Protein AF-L1J496-F1 (afdb_monomer)

Radius of gyration: 67.75 Å; Cα contacts (8 Å, |Δi|>4): 283; chains: 1; bounding box: 121×42×180 Å

Foldseek 3Di:
DDDDDDPPPVVPPVVVVVVVVPDDDPDDDPPVVVVVVVVVVVVVLVVVLVVLLVVLVPPPPVVVSVVVNVVSVVVVVVVVVVVVVVVVVVVVVVVVVVVVVVVVVVVVVVVVVVVVVVVVVVVVVVVVVVVVVVVVVVVVVVVVVVVVVVVVVVVVVVVVVVVVVVVVVVVVLFVVVQVLQLVLLVVLLQQLLCLVDVPDDSVVSLQCCLDVPAADDPLLFGDPLLVVLCVVVVVLVQPADRSQLSVCSNCVVVVSNDTAATAPQPPPPPDAREHEHEPPNLSNSLSSVLVSLCVVSDAPGWYFYAYSHNDGRFIRHSSDTGGDPPDPPPD

InterPro domains:
  IPR027417 P-loop containing nucleoside triphosphate hydrolase [G3DSA:3.40.50.300] (33-275)
  IPR059293 Domain of unknown function DUF8249 [PF26754] (177-321)

Sequence (331 aa):
MSTIRCCSILLWSTAAAAAFSAWPVPSRAPFGRLTRRYCKLSEELSRHRSFFKEQAESSGNAKAIEILTFLYEQDIQQIQNLKSERDKTLERYEKQIQDLKSDIQDLKSDKNQTLERYEKQIQDLKSDIQDLKSDKNQTLERYERQIEDLKSNRDKFIKALNDQLQEMKLKALSEEAKMRVIVNNRALIEIAIARYDCTVSLTEGVRTFVMGHLLAGPKNTLSEYSRRVCGQLRHFGFAGKEQSVSKELANLMHEISKPLHAMQVSSTIDRGYVVGGDQPHAEALAIMIAKLQETKLVEGLDVLLVDGRGKCRCVLRDGEILAYSGESGDE

Organism: Guillardia theta (strain CCMP2712) (NCBI:txid905079)

Mean predicted aligned error: 14.94 Å

Secondary structure (DSSP, 8-state):
-----STTSTTSHHHHHHHSS-SPPP----THHHHHHHHHHHHHHHHHHHHHHHHHHHSS-HHHHHHHHHHHHHHHHHHHHHHHHHHHHHHHHHHHHHHHHHHHHHHHHHHHHHHHHHHHHHHHHHHHHHHHHHHHHHHHHHHHHHHHHHHHHHHHHHHHHHHHHHHHHHHHHHHHHHHHHHHHHHHHHHHHHHHH-TTS-HHHHHHHHIIIIIEETTTTEEPHHHHHHHHHHHTTT----HHHHHHHHHTHHHHTTSPPS-----TT--S-EEEE-STTHHHHHHHHHHHHHHTTSS-S--EEEE-TT--EEEEEETTEEEE--------

pLDDT: mean 81.36, std 18.43, range [35.75, 98.19]

Structure (mmCIF, N/CA/C/O backbone):
data_AF-L1J496-F1
#
_entry.id   AF-L1J496-F1
#
loop_
_atom_site.group_PDB
_atom_site.id
_atom_site.type_symbol
_atom_site.label_atom_id
_atom_site.label_alt_id
_atom_site.label_comp_id
_atom_site.label_asym_id
_atom_site.label_entity_id
_atom_site.label_seq_id
_atom_site.pdbx_PDB_ins_code
_atom_site.Cartn_x
_atom_site.Cartn_y
_atom_site.Cartn_z
_atom_site.occupancy
_atom_site.B_iso_or_equiv
_atom_site.auth_seq_id
_atom_site.auth_comp_id
_atom_site.auth_asym_id
_atom_site.auth_atom_id
_atom_site.pdbx_PDB_model_num
ATOM 1 N N . MET A 1 1 ? 3.148 -6.321 -27.260 1.00 40.75 1 MET A N 1
ATOM 2 C CA . MET A 1 1 ? 3.200 -6.748 -28.675 1.00 40.75 1 MET A CA 1
ATOM 3 C C . MET A 1 1 ? 3.805 -5.618 -29.494 1.00 40.75 1 MET A C 1
ATOM 5 O O . MET A 1 1 ? 3.082 -4.670 -29.736 1.00 40.75 1 MET A O 1
ATOM 9 N N . SER A 1 2 ? 5.109 -5.671 -29.802 1.00 41.16 2 SER A N 1
ATOM 10 C CA . SER A 1 2 ? 5.802 -4.826 -30.802 1.00 41.16 2 SER A CA 1
ATOM 11 C C . SER A 1 2 ? 7.290 -5.205 -30.837 1.00 41.16 2 SER A C 1
ATOM 13 O O . SER A 1 2 ? 8.122 -4.535 -30.235 1.00 41.16 2 SER A O 1
ATOM 15 N N . THR A 1 3 ? 7.630 -6.312 -31.499 1.00 44.56 3 THR A N 1
ATOM 16 C CA . THR A 1 3 ? 9.022 -6.782 -31.658 1.00 44.56 3 THR A CA 1
ATOM 17 C C . THR A 1 3 ? 9.199 -7.506 -32.991 1.00 44.56 3 THR A C 1
ATOM 19 O O . THR A 1 3 ? 9.520 -8.682 -33.024 1.00 44.56 3 THR A O 1
ATOM 22 N N . ILE A 1 4 ? 8.988 -6.821 -34.118 1.00 49.50 4 ILE A N 1
ATOM 23 C CA . ILE A 1 4 ? 9.470 -7.290 -35.429 1.00 49.50 4 ILE A CA 1
ATOM 24 C C . ILE A 1 4 ? 9.788 -6.059 -36.279 1.00 49.50 4 ILE A C 1
ATOM 26 O O . ILE A 1 4 ? 8.866 -5.454 -36.814 1.00 49.50 4 ILE A O 1
ATOM 30 N N . ARG A 1 5 ? 11.069 -5.664 -36.359 1.00 45.59 5 ARG A N 1
ATOM 31 C CA . ARG A 1 5 ? 11.685 -4.815 -37.411 1.00 45.59 5 ARG A CA 1
ATOM 32 C C . ARG A 1 5 ? 13.141 -4.491 -37.031 1.00 45.59 5 ARG A C 1
ATOM 34 O O . ARG A 1 5 ? 13.443 -3.379 -36.632 1.00 45.59 5 ARG A O 1
ATOM 41 N N . CYS A 1 6 ? 14.046 -5.468 -37.120 1.00 44.53 6 CYS A N 1
ATOM 42 C CA . CYS A 1 6 ? 15.495 -5.187 -37.066 1.00 44.53 6 CYS A CA 1
ATOM 43 C C . CYS A 1 6 ? 16.368 -6.094 -37.955 1.00 44.53 6 CYS A C 1
ATOM 45 O O . CYS A 1 6 ? 17.542 -5.799 -38.140 1.00 44.53 6 CYS A O 1
ATOM 47 N N . CYS A 1 7 ? 15.836 -7.158 -38.569 1.00 44.91 7 CYS A N 1
ATOM 48 C CA . CYS A 1 7 ? 16.668 -8.081 -39.358 1.00 44.91 7 CYS A CA 1
ATOM 49 C C . CYS A 1 7 ? 16.927 -7.658 -40.816 1.00 44.91 7 CYS A C 1
ATOM 51 O O . CYS A 1 7 ? 17.733 -8.294 -41.486 1.00 44.91 7 CYS A O 1
ATOM 53 N N . SER A 1 8 ? 16.306 -6.592 -41.325 1.00 46.78 8 SER A N 1
ATOM 54 C CA . SER A 1 8 ? 16.353 -6.284 -42.766 1.00 46.78 8 SER A CA 1
ATOM 55 C C . SER A 1 8 ? 17.555 -5.440 -43.213 1.00 46.78 8 SER A C 1
ATOM 57 O O . SER A 1 8 ? 17.811 -5.355 -44.408 1.00 46.78 8 SER A O 1
ATOM 59 N N . ILE A 1 9 ? 18.297 -4.813 -42.292 1.00 49.38 9 ILE A N 1
ATOM 60 C CA . ILE A 1 9 ? 19.351 -3.837 -42.647 1.00 49.38 9 ILE A CA 1
ATOM 61 C C . ILE A 1 9 ? 20.745 -4.487 -42.736 1.00 49.38 9 ILE A C 1
ATOM 63 O O . ILE A 1 9 ? 21.596 -4.028 -43.494 1.00 49.38 9 ILE A O 1
ATOM 67 N N . LEU A 1 10 ? 20.977 -5.617 -42.060 1.00 46.47 10 LEU A N 1
ATOM 68 C CA . LEU A 1 10 ? 22.285 -6.292 -42.065 1.00 46.47 10 LEU A CA 1
ATOM 69 C C . LEU A 1 10 ? 22.556 -7.147 -43.318 1.00 46.47 10 LEU A C 1
ATOM 71 O O . LEU A 1 10 ? 23.705 -7.495 -43.571 1.00 46.47 10 LEU A O 1
ATOM 75 N N . LEU A 1 11 ? 21.540 -7.443 -44.136 1.00 45.41 11 LEU A N 1
ATOM 76 C CA . LEU A 1 11 ? 21.688 -8.264 -45.349 1.00 45.41 11 LEU A CA 1
ATOM 77 C C . LEU A 1 11 ? 22.060 -7.472 -46.613 1.00 45.41 11 LEU A C 1
ATOM 79 O O . LEU A 1 11 ? 22.439 -8.075 -47.611 1.00 45.41 11 LEU A O 1
ATOM 83 N N . TRP A 1 12 ? 21.996 -6.137 -46.586 1.00 43.50 12 TRP A N 1
ATOM 84 C CA . TRP A 1 12 ? 22.330 -5.305 -47.753 1.00 43.50 12 TRP A CA 1
ATOM 85 C C . TRP A 1 12 ? 23.767 -4.764 -47.734 1.00 43.50 12 TRP A C 1
ATOM 87 O O . TRP A 1 12 ? 24.288 -4.377 -48.778 1.00 43.50 12 TRP A O 1
ATOM 97 N N . SER A 1 13 ? 24.454 -4.795 -46.585 1.00 48.44 13 SER A N 1
ATOM 98 C CA . SER A 1 13 ? 25.818 -4.255 -46.480 1.00 48.44 13 SER A CA 1
ATOM 99 C C . SER A 1 13 ? 26.912 -5.236 -46.926 1.00 48.44 13 SER A C 1
ATOM 101 O O . SER A 1 13 ? 27.996 -4.802 -47.307 1.00 48.44 13 SER A O 1
ATOM 103 N N . THR A 1 14 ? 26.649 -6.546 -46.925 1.00 49.38 14 THR A N 1
ATOM 104 C CA . THR A 1 14 ? 27.616 -7.573 -47.361 1.00 49.38 14 THR A CA 1
ATOM 105 C C . THR A 1 14 ? 27.575 -7.843 -48.867 1.00 49.38 14 THR A C 1
ATOM 107 O O . THR A 1 14 ? 28.596 -8.209 -49.443 1.00 49.38 14 THR A O 1
ATOM 110 N N . ALA A 1 15 ? 26.447 -7.587 -49.539 1.00 48.56 15 ALA A N 1
ATOM 111 C CA . ALA A 1 15 ? 26.323 -7.781 -50.986 1.00 48.56 15 ALA A CA 1
ATOM 112 C C . ALA A 1 15 ? 27.037 -6.688 -51.811 1.00 48.56 15 ALA A C 1
ATOM 114 O O . ALA A 1 15 ? 27.585 -6.977 -52.872 1.00 48.56 15 ALA A O 1
ATOM 115 N N . ALA A 1 16 ? 27.100 -5.446 -51.314 1.00 49.19 16 ALA A N 1
ATOM 116 C CA . ALA A 1 16 ? 27.748 -4.341 -52.030 1.00 49.19 16 ALA A CA 1
ATOM 117 C C . ALA A 1 16 ? 29.290 -4.383 -51.961 1.00 49.19 16 ALA A C 1
ATOM 119 O O . ALA A 1 16 ? 29.960 -3.966 -52.904 1.00 49.19 16 ALA A O 1
ATOM 120 N N . ALA A 1 17 ? 29.867 -4.934 -50.885 1.00 48.56 17 ALA A N 1
ATOM 121 C CA . ALA A 1 17 ? 31.321 -5.042 -50.731 1.00 48.56 17 ALA A CA 1
ATOM 122 C C . ALA A 1 17 ? 31.947 -6.118 -51.645 1.00 48.56 17 ALA A C 1
ATOM 124 O O . ALA A 1 17 ? 33.092 -5.973 -52.068 1.00 48.56 17 ALA A O 1
ATOM 125 N N . ALA A 1 18 ? 31.193 -7.163 -52.007 1.00 48.59 18 ALA A N 1
ATOM 126 C CA . ALA A 1 18 ? 31.665 -8.231 -52.894 1.00 48.59 18 ALA A CA 1
ATOM 127 C C . ALA A 1 18 ? 31.648 -7.850 -54.390 1.00 48.59 18 ALA A C 1
ATOM 129 O O . ALA A 1 18 ? 32.351 -8.466 -55.187 1.00 48.59 18 ALA A O 1
ATOM 130 N N . ALA A 1 19 ? 30.887 -6.824 -54.788 1.00 49.09 19 ALA A N 1
ATOM 131 C CA . ALA A 1 19 ? 30.776 -6.420 -56.193 1.00 49.09 19 ALA A CA 1
ATOM 132 C C . ALA A 1 19 ? 31.941 -5.532 -56.680 1.00 49.09 19 ALA A C 1
ATOM 134 O O . ALA A 1 19 ? 32.181 -5.451 -57.882 1.00 49.09 19 ALA A O 1
ATOM 135 N N . PHE A 1 20 ? 32.698 -4.897 -55.775 1.00 45.50 20 PHE A N 1
ATOM 136 C CA . PHE A 1 20 ? 33.802 -3.993 -56.143 1.00 45.50 20 PHE A CA 1
ATOM 137 C C . PHE A 1 20 ? 35.182 -4.670 -56.233 1.00 45.50 20 PHE A C 1
ATOM 139 O O . PHE A 1 20 ? 36.107 -4.091 -56.797 1.00 45.50 20 PHE A O 1
ATOM 146 N N . SER A 1 21 ? 35.337 -5.898 -55.724 1.00 46.66 21 SER A N 1
ATOM 147 C CA . SER A 1 21 ? 36.589 -6.671 -55.813 1.00 46.66 21 SER A CA 1
ATOM 148 C C . SER A 1 21 ? 36.702 -7.528 -57.082 1.00 46.66 21 SER A C 1
ATOM 150 O O . SER A 1 21 ? 37.759 -8.104 -57.333 1.00 46.66 21 SER A O 1
ATOM 152 N N . ALA A 1 22 ? 35.646 -7.595 -57.900 1.00 43.31 22 ALA A N 1
ATOM 153 C CA . ALA A 1 22 ? 35.564 -8.466 -59.075 1.00 43.31 22 ALA A CA 1
ATOM 154 C C . ALA A 1 22 ? 35.797 -7.754 -60.420 1.00 43.31 22 ALA A C 1
ATOM 156 O O . ALA A 1 22 ? 35.567 -8.354 -61.471 1.00 43.31 22 ALA A O 1
ATOM 157 N N . TRP A 1 23 ? 36.259 -6.497 -60.431 1.00 42.25 23 TRP A N 1
ATOM 158 C CA . TRP A 1 23 ? 36.690 -5.871 -61.682 1.00 42.25 23 TRP A CA 1
ATOM 159 C C . TRP A 1 23 ? 38.125 -6.289 -62.026 1.00 42.25 23 TRP A C 1
ATOM 161 O O . TRP A 1 23 ? 39.052 -5.951 -61.286 1.00 42.25 23 TRP A O 1
ATOM 171 N N . PRO A 1 24 ? 38.337 -7.032 -63.130 1.00 40.59 24 PRO A N 1
ATOM 172 C CA . PRO A 1 24 ? 39.671 -7.427 -63.543 1.00 40.59 24 PRO A CA 1
ATOM 173 C C . PRO A 1 24 ? 40.463 -6.171 -63.905 1.00 40.59 24 PRO A C 1
ATOM 175 O O . PRO A 1 24 ? 40.123 -5.450 -64.841 1.00 40.59 24 PRO A O 1
ATOM 178 N N . VAL A 1 25 ? 41.532 -5.907 -63.152 1.00 46.53 25 VAL A N 1
ATOM 179 C CA . VAL A 1 25 ? 42.531 -4.899 -63.511 1.00 46.53 25 VAL A CA 1
ATOM 180 C C . VAL A 1 25 ? 43.100 -5.301 -64.875 1.00 46.53 25 VAL A C 1
ATOM 182 O O . VAL A 1 25 ? 43.672 -6.390 -64.977 1.00 46.53 25 VAL A O 1
ATOM 185 N N . PRO A 1 26 ? 42.969 -4.477 -65.932 1.00 43.03 26 PRO A N 1
ATOM 186 C CA . PRO A 1 26 ? 43.561 -4.789 -67.221 1.00 43.03 26 PRO A CA 1
ATOM 187 C C . PRO A 1 26 ? 45.071 -4.920 -67.033 1.00 43.03 26 PRO A C 1
ATOM 189 O O . PRO A 1 26 ? 45.754 -3.972 -66.636 1.00 43.03 26 PRO A O 1
ATOM 192 N N . SER A 1 27 ? 45.589 -6.119 -67.280 1.00 44.75 27 SER A N 1
ATOM 193 C CA . SER A 1 27 ? 47.014 -6.421 -67.280 1.00 44.75 27 SER A CA 1
ATOM 194 C C . SER A 1 27 ? 47.744 -5.391 -68.141 1.00 44.75 27 SER A C 1
ATOM 196 O O . SER A 1 27 ? 47.518 -5.326 -69.351 1.00 44.75 27 SER A O 1
ATOM 198 N N . ARG A 1 28 ? 48.600 -4.573 -67.508 1.00 48.25 28 ARG A N 1
ATOM 199 C CA . ARG A 1 28 ? 49.475 -3.591 -68.163 1.00 48.25 28 ARG A CA 1
ATOM 200 C C . ARG A 1 28 ? 50.252 -4.277 -69.287 1.00 48.25 28 ARG A C 1
ATOM 202 O O . ARG A 1 28 ? 51.267 -4.926 -69.042 1.00 48.25 28 ARG A O 1
ATOM 209 N N . ALA A 1 29 ? 49.804 -4.104 -70.526 1.00 48.19 29 ALA A N 1
ATOM 210 C CA . ALA A 1 29 ? 50.643 -4.377 -71.677 1.00 48.19 29 ALA A CA 1
ATOM 211 C C . ALA A 1 29 ? 51.832 -3.396 -71.630 1.00 48.19 29 ALA A C 1
ATOM 213 O O . ALA A 1 29 ? 51.632 -2.199 -71.398 1.00 48.19 29 ALA A O 1
ATOM 214 N N . PRO A 1 30 ? 53.079 -3.862 -71.807 1.00 43.81 30 PRO A N 1
ATOM 215 C CA . PRO A 1 30 ? 54.242 -2.999 -71.705 1.00 43.81 30 PRO A CA 1
ATOM 216 C C . PRO A 1 30 ? 54.257 -2.013 -72.879 1.00 43.81 30 PRO A C 1
ATOM 218 O O . PRO A 1 30 ? 54.575 -2.378 -74.013 1.00 43.81 30 PRO A O 1
ATOM 221 N N . PHE A 1 31 ? 53.983 -0.741 -72.579 1.00 45.94 31 PHE A N 1
ATOM 222 C CA . PHE A 1 31 ? 54.131 0.409 -73.484 1.00 45.94 31 PHE A CA 1
ATOM 223 C C . PHE A 1 31 ? 55.538 0.510 -74.121 1.00 45.94 31 PHE A C 1
ATOM 225 O O . PHE A 1 31 ? 55.723 1.185 -75.131 1.00 45.94 31 PHE A O 1
ATOM 232 N N . GLY A 1 32 ? 56.528 -0.230 -73.607 1.00 45.88 32 GLY A N 1
ATOM 233 C CA . GLY A 1 32 ? 57.894 -0.287 -74.134 1.00 45.88 32 GLY A CA 1
ATOM 234 C C . GLY A 1 32 ? 58.072 -0.948 -75.512 1.00 45.88 32 GLY A C 1
ATOM 235 O O . GLY A 1 32 ? 59.179 -0.908 -76.047 1.00 45.88 32 GLY A O 1
ATOM 236 N N . ARG A 1 33 ? 57.038 -1.555 -76.122 1.00 44.91 33 ARG A N 1
ATOM 237 C CA . ARG A 1 33 ? 57.152 -2.114 -77.492 1.00 44.91 33 ARG A CA 1
ATOM 238 C C . ARG A 1 33 ? 56.836 -1.123 -78.614 1.00 44.91 33 ARG A C 1
ATOM 240 O O . ARG A 1 33 ? 57.257 -1.370 -79.744 1.00 44.91 33 ARG A O 1
ATOM 247 N N . LEU A 1 34 ? 56.150 -0.015 -78.332 1.00 45.62 34 LEU A N 1
ATOM 248 C CA . LEU A 1 34 ? 55.820 0.985 -79.354 1.00 45.62 34 LEU A CA 1
ATOM 249 C C . LEU A 1 34 ? 56.997 1.926 -79.638 1.00 45.62 34 LEU A C 1
ATOM 251 O O . LEU A 1 34 ? 57.258 2.231 -80.797 1.00 45.62 34 LEU A O 1
ATOM 255 N N . THR A 1 35 ? 57.793 2.293 -78.632 1.00 48.69 35 THR A N 1
ATOM 256 C CA . THR A 1 35 ? 58.934 3.209 -78.814 1.00 48.69 35 THR A CA 1
ATOM 257 C C . THR A 1 35 ? 60.064 2.615 -79.665 1.00 48.69 35 THR A C 1
ATOM 259 O O . THR A 1 35 ? 60.674 3.333 -80.454 1.00 48.69 35 THR A O 1
ATOM 262 N N . ARG A 1 36 ? 60.292 1.290 -79.625 1.00 49.06 36 ARG A N 1
ATOM 263 C CA . ARG A 1 36 ? 61.324 0.630 -80.456 1.00 49.06 36 ARG A CA 1
ATOM 264 C C . ARG A 1 36 ? 61.021 0.602 -81.959 1.00 49.06 36 ARG A C 1
ATOM 266 O O . ARG A 1 36 ? 61.964 0.517 -82.741 1.00 49.06 36 ARG A O 1
ATOM 273 N N . ARG A 1 37 ? 59.752 0.652 -82.390 1.00 49.31 37 ARG A N 1
ATOM 274 C CA . ARG A 1 37 ? 59.414 0.648 -83.830 1.00 49.31 37 ARG A CA 1
ATOM 275 C C . ARG A 1 37 ? 59.625 2.013 -84.491 1.00 49.31 37 ARG A C 1
ATOM 277 O O . ARG A 1 37 ? 59.968 2.054 -85.663 1.00 49.31 37 ARG A O 1
ATOM 284 N N . TYR A 1 38 ? 59.505 3.114 -83.749 1.00 49.03 38 TYR A N 1
ATOM 285 C CA . TYR A 1 38 ? 59.624 4.460 -84.323 1.00 49.03 38 TYR A CA 1
ATOM 286 C C . TYR A 1 38 ? 61.064 4.978 -84.437 1.00 49.03 38 TYR A C 1
ATOM 288 O O . TYR A 1 38 ? 61.332 5.764 -85.342 1.00 49.03 38 TYR A O 1
ATOM 296 N N . CYS A 1 39 ? 62.009 4.511 -83.607 1.00 52.56 39 CYS A N 1
ATOM 297 C CA . CYS A 1 39 ? 63.431 4.836 -83.809 1.00 52.56 39 CYS A CA 1
ATOM 298 C C . CYS A 1 39 ? 63.965 4.272 -85.137 1.00 52.56 39 CYS A C 1
ATOM 300 O O . CYS A 1 39 ? 64.790 4.909 -85.782 1.00 52.56 39 CYS A O 1
ATOM 302 N N . LYS A 1 40 ? 63.429 3.129 -85.592 1.00 55.53 40 LYS A N 1
ATOM 303 C CA . LYS A 1 40 ? 63.789 2.524 -86.883 1.00 55.53 40 LYS A CA 1
ATOM 304 C C . LYS A 1 40 ? 63.239 3.283 -88.089 1.00 55.53 40 LYS A C 1
ATOM 306 O O . LYS A 1 40 ? 63.886 3.283 -89.125 1.00 55.53 40 LYS A O 1
ATOM 311 N N . LEU A 1 41 ? 62.115 3.992 -87.946 1.00 60.91 41 LEU A N 1
ATOM 312 C CA . LEU A 1 41 ? 61.499 4.735 -89.052 1.00 60.91 41 LEU A CA 1
ATOM 313 C C . LEU A 1 41 ? 62.385 5.897 -89.541 1.00 60.91 41 LEU A C 1
ATOM 315 O O . LEU A 1 41 ? 62.439 6.176 -90.731 1.00 60.91 41 LEU A O 1
ATOM 319 N N . SER A 1 42 ? 63.108 6.564 -88.631 1.00 63.84 42 SER A N 1
ATOM 320 C CA . SER A 1 42 ? 64.035 7.658 -88.975 1.00 63.84 42 SER A CA 1
ATOM 321 C C . SER A 1 42 ? 65.258 7.160 -89.750 1.00 63.84 42 SER A C 1
ATOM 323 O O . SER A 1 42 ? 65.721 7.820 -90.683 1.00 63.84 42 SER A O 1
ATOM 325 N N . GLU A 1 43 ? 65.784 5.994 -89.366 1.00 64.69 43 GLU A N 1
ATOM 326 C CA . GLU A 1 43 ? 66.883 5.333 -90.074 1.00 64.69 43 GLU A CA 1
ATOM 327 C C . GLU A 1 43 ? 66.416 4.756 -91.418 1.00 64.69 43 GLU A C 1
ATOM 329 O O . GLU A 1 43 ? 67.120 4.897 -92.415 1.00 64.69 43 GLU A O 1
ATOM 334 N N . GLU A 1 44 ? 65.220 4.164 -91.482 1.00 66.31 44 GLU A N 1
ATOM 335 C CA . GLU A 1 44 ? 64.628 3.622 -92.713 1.00 66.31 44 GLU A CA 1
ATOM 336 C C . GLU A 1 44 ? 64.302 4.716 -93.736 1.00 66.31 44 GLU A C 1
ATOM 338 O O . GLU A 1 44 ? 64.643 4.558 -94.905 1.00 66.31 44 GLU A O 1
ATOM 343 N N . LEU A 1 45 ? 63.751 5.860 -93.313 1.00 67.38 45 LEU A N 1
ATOM 344 C CA . LEU A 1 45 ? 63.518 7.015 -94.192 1.00 67.38 45 LEU A CA 1
ATOM 345 C C . LEU A 1 45 ? 64.832 7.601 -94.730 1.00 67.38 45 LEU A C 1
ATOM 347 O O . LEU A 1 45 ? 64.910 7.964 -95.902 1.00 67.38 45 LEU A O 1
ATOM 351 N N . SER A 1 46 ? 65.885 7.635 -93.905 1.00 70.44 46 SER A N 1
ATOM 352 C CA . SER A 1 46 ? 67.219 8.081 -94.336 1.00 70.44 46 SER A CA 1
ATOM 353 C C . SER A 1 46 ? 67.846 7.113 -95.347 1.00 70.44 46 SER A C 1
ATOM 355 O O . SER A 1 46 ? 68.448 7.552 -96.323 1.00 70.44 46 SER A O 1
ATOM 357 N N . ARG A 1 47 ? 67.661 5.798 -95.162 1.00 70.44 47 ARG A N 1
ATOM 358 C CA . ARG A 1 47 ? 68.113 4.768 -96.115 1.00 70.44 47 ARG A CA 1
ATOM 359 C C . ARG A 1 47 ? 67.337 4.810 -97.429 1.00 70.44 47 ARG A C 1
ATOM 361 O O . ARG A 1 47 ? 67.954 4.708 -98.483 1.00 70.44 47 ARG A O 1
ATOM 368 N N . HIS A 1 48 ? 66.019 5.005 -97.382 1.00 71.00 48 HIS A N 1
ATOM 369 C CA . HIS A 1 48 ? 65.202 5.190 -98.582 1.00 71.00 48 HIS A CA 1
ATOM 370 C C . HIS A 1 48 ? 65.623 6.448 -99.349 1.00 71.00 48 HIS A C 1
ATOM 372 O O . HIS A 1 48 ? 65.803 6.376 -100.559 1.00 71.00 48 HIS A O 1
ATOM 378 N N . ARG A 1 49 ? 65.885 7.571 -98.660 1.00 67.69 49 ARG A N 1
ATOM 379 C CA . ARG A 1 49 ? 66.398 8.798 -99.294 1.00 67.69 49 ARG A CA 1
ATOM 380 C C . ARG A 1 49 ? 67.699 8.544 -100.061 1.00 67.69 49 ARG A C 1
ATOM 382 O O . ARG A 1 49 ? 67.820 8.981 -101.200 1.00 67.69 49 ARG A O 1
ATOM 389 N N . SER A 1 50 ? 68.646 7.819 -99.462 1.00 72.38 50 SER A N 1
ATOM 390 C CA . SER A 1 50 ? 69.905 7.455 -100.125 1.00 72.38 50 SER A CA 1
ATOM 391 C C . SER A 1 50 ? 69.687 6.524 -101.323 1.00 72.38 50 SER A C 1
ATOM 393 O O . SER A 1 50 ? 70.248 6.772 -102.384 1.00 72.38 50 SER A O 1
ATOM 395 N N . PHE A 1 51 ? 68.822 5.514 -101.188 1.00 74.50 51 PHE A N 1
ATOM 396 C CA . PHE A 1 51 ? 68.498 4.564 -102.259 1.00 74.50 51 PHE A CA 1
ATOM 397 C C . PHE A 1 51 ? 67.823 5.230 -103.469 1.00 74.50 51 PHE A C 1
ATOM 399 O O . PHE A 1 51 ? 68.200 4.971 -104.610 1.00 74.50 51 PHE A O 1
ATOM 406 N N . PHE A 1 52 ? 66.849 6.118 -103.244 1.00 67.50 52 PHE A N 1
ATOM 407 C CA . PHE A 1 52 ? 66.180 6.837 -104.332 1.00 67.50 52 PHE A CA 1
ATOM 408 C C . PHE A 1 52 ? 67.098 7.855 -105.000 1.00 67.50 52 PHE A C 1
ATOM 410 O O . PHE A 1 52 ? 67.028 8.006 -106.214 1.00 67.50 52 PHE A O 1
ATOM 417 N N . LYS A 1 53 ? 68.004 8.492 -104.249 1.00 68.50 53 LYS A N 1
ATOM 418 C CA . LYS A 1 53 ? 69.044 9.357 -104.817 1.00 68.50 53 LYS A CA 1
ATOM 419 C C . LYS A 1 53 ? 69.976 8.578 -105.760 1.00 68.50 53 LYS A C 1
ATOM 421 O O . LYS A 1 53 ? 70.243 9.032 -106.866 1.00 68.50 53 LYS A O 1
ATOM 426 N N . GLU A 1 54 ? 70.378 7.373 -105.366 1.00 71.38 54 GLU A N 1
ATOM 427 C CA . GLU A 1 54 ? 71.251 6.476 -106.140 1.00 71.38 54 GLU A CA 1
ATOM 428 C C . GLU A 1 54 ? 70.552 5.881 -107.390 1.00 71.38 54 GLU A C 1
ATOM 430 O O . GLU A 1 54 ? 71.121 5.832 -108.484 1.00 71.38 54 GLU A O 1
ATOM 435 N N . GLN A 1 55 ? 69.271 5.500 -107.279 1.00 65.81 55 GLN A N 1
ATOM 436 C CA . GLN A 1 55 ? 68.416 5.103 -108.416 1.00 65.81 55 GLN A CA 1
ATOM 437 C C . GLN A 1 55 ? 68.174 6.251 -109.403 1.00 65.81 55 GLN A C 1
ATOM 439 O O . GLN A 1 55 ? 68.067 6.055 -110.613 1.00 65.81 55 GLN A O 1
ATOM 444 N N . ALA A 1 56 ? 68.094 7.472 -108.890 1.00 61.69 56 ALA A N 1
ATOM 445 C CA . ALA A 1 56 ? 67.883 8.645 -109.704 1.00 61.69 56 ALA A CA 1
ATOM 446 C C . ALA A 1 56 ? 69.157 8.977 -110.509 1.00 61.69 56 ALA A C 1
ATOM 448 O O . ALA A 1 56 ? 69.081 9.089 -111.736 1.00 61.69 56 ALA A O 1
ATOM 449 N N . GLU A 1 57 ? 70.327 9.009 -109.858 1.00 66.38 57 GLU A N 1
ATOM 450 C CA . GLU A 1 57 ? 71.650 9.249 -110.470 1.00 66.38 57 GLU A CA 1
ATOM 451 C C . GLU A 1 57 ? 72.006 8.238 -111.585 1.00 66.38 57 GLU A C 1
ATOM 453 O O . GLU A 1 57 ? 72.700 8.592 -112.538 1.00 66.38 57 GLU A O 1
ATOM 458 N N . SER A 1 58 ? 71.473 7.012 -111.532 1.00 67.50 58 SER A N 1
ATOM 459 C CA . SER A 1 58 ? 71.703 5.949 -112.528 1.00 67.50 58 SER A CA 1
ATOM 460 C C . SER A 1 58 ? 70.766 5.973 -113.749 1.00 67.50 58 SER A C 1
ATOM 462 O O . SER A 1 58 ? 71.053 5.314 -114.748 1.00 67.50 58 SER A O 1
ATOM 464 N N . SER A 1 59 ? 69.679 6.752 -113.728 1.00 64.06 59 SER A N 1
ATOM 465 C CA . SER A 1 59 ? 68.670 6.769 -114.806 1.00 64.06 59 SER A CA 1
ATOM 466 C C . SER A 1 59 ? 68.949 7.767 -115.944 1.00 64.06 59 SER A C 1
ATOM 468 O O . SER A 1 59 ? 68.247 7.761 -116.956 1.00 64.06 59 SER A O 1
ATOM 470 N N . GLY A 1 60 ? 69.943 8.653 -115.793 1.00 61.53 60 GLY A N 1
ATOM 471 C CA . GLY A 1 60 ? 70.342 9.650 -116.802 1.00 61.53 60 GLY A CA 1
ATOM 472 C C . GLY A 1 60 ? 69.308 10.748 -117.112 1.00 61.53 60 GLY A C 1
ATOM 473 O O . GLY A 1 60 ? 69.588 11.639 -117.912 1.00 61.53 60 GLY A O 1
ATOM 474 N N . ASN A 1 61 ? 68.126 10.729 -116.480 1.00 73.69 61 ASN A N 1
ATOM 475 C CA . ASN A 1 61 ? 67.039 11.688 -116.693 1.00 73.69 61 ASN A CA 1
ATOM 476 C C . ASN A 1 61 ? 66.933 12.664 -115.511 1.00 73.69 61 ASN A C 1
ATOM 478 O O . ASN A 1 61 ? 66.085 12.506 -114.634 1.00 73.69 61 ASN A O 1
ATOM 482 N N . ALA A 1 62 ? 67.791 13.688 -115.504 1.00 71.56 62 ALA A N 1
ATOM 483 C CA . ALA A 1 62 ? 67.921 14.675 -114.422 1.00 71.56 62 ALA A CA 1
ATOM 484 C C . ALA A 1 62 ? 66.585 15.283 -113.945 1.00 71.56 62 ALA A C 1
ATOM 486 O O . ALA A 1 62 ? 66.412 15.551 -112.759 1.00 71.56 62 ALA A O 1
ATOM 487 N N . LYS A 1 63 ? 65.607 15.433 -114.847 1.00 77.06 63 LYS A N 1
ATOM 488 C CA . LYS A 1 63 ? 64.288 15.992 -114.525 1.00 77.06 63 LYS A CA 1
ATOM 489 C C . LYS A 1 63 ? 63.422 15.036 -113.694 1.00 77.06 63 LYS A C 1
ATOM 491 O O . LYS A 1 63 ? 62.671 15.482 -112.835 1.00 77.06 63 LYS A O 1
ATOM 496 N N . ALA A 1 64 ? 63.534 13.724 -113.917 1.00 74.56 64 ALA A N 1
ATOM 497 C CA . ALA A 1 64 ? 62.846 12.717 -113.105 1.00 74.56 64 ALA A CA 1
ATOM 498 C C . ALA A 1 64 ? 63.452 12.611 -111.692 1.00 74.56 64 ALA A C 1
ATOM 500 O O . ALA A 1 64 ? 62.716 12.425 -110.724 1.00 74.56 64 ALA A O 1
ATOM 501 N N . ILE A 1 65 ? 64.773 12.799 -111.572 1.00 73.38 65 ILE A N 1
ATOM 502 C CA . ILE A 1 65 ? 65.504 12.836 -110.293 1.00 73.38 65 ILE A CA 1
ATOM 503 C C . ILE A 1 65 ? 65.008 13.979 -109.409 1.00 73.38 65 ILE A C 1
ATOM 505 O O . ILE A 1 65 ? 64.724 13.779 -108.228 1.00 73.38 65 ILE A O 1
ATOM 509 N N . GLU A 1 66 ? 64.896 15.173 -109.987 1.00 80.31 66 GLU A N 1
ATOM 510 C CA . GLU A 1 66 ? 64.457 16.381 -109.292 1.00 80.31 66 GLU A CA 1
ATOM 511 C C . GLU A 1 66 ? 63.022 16.233 -108.766 1.00 80.31 66 GLU A C 1
ATOM 513 O O . GLU A 1 66 ? 62.765 16.494 -107.591 1.00 80.31 66 GLU A O 1
ATOM 518 N N . ILE A 1 67 ? 62.109 15.712 -109.597 1.00 82.88 67 ILE A N 1
ATOM 519 C CA . ILE A 1 67 ? 60.709 15.469 -109.217 1.00 82.88 67 ILE A CA 1
ATOM 520 C C . ILE A 1 67 ? 60.610 14.433 -108.090 1.00 82.88 67 ILE A C 1
ATOM 522 O O . ILE A 1 67 ? 59.906 14.667 -107.110 1.00 82.88 67 ILE A O 1
ATOM 526 N N . LEU A 1 68 ? 61.316 13.300 -108.195 1.00 80.31 68 LEU A N 1
ATOM 527 C CA . LEU A 1 68 ? 61.303 12.274 -107.147 1.00 80.31 68 LEU A CA 1
ATOM 528 C C . LEU A 1 68 ? 61.891 12.803 -105.837 1.00 80.31 68 LEU A C 1
ATOM 530 O O . LEU A 1 68 ? 61.304 12.594 -104.780 1.00 80.31 68 LEU A O 1
ATOM 534 N N . THR A 1 69 ? 63.011 13.526 -105.899 1.00 79.75 69 THR A N 1
ATOM 535 C CA . THR A 1 69 ? 63.645 14.118 -104.711 1.00 79.75 69 THR A CA 1
ATOM 536 C C . THR A 1 69 ? 62.711 15.115 -104.026 1.00 79.75 69 THR A C 1
ATOM 538 O O . THR A 1 69 ? 62.551 15.051 -102.809 1.00 79.75 69 THR A O 1
ATOM 541 N N . PHE A 1 70 ? 62.031 15.969 -104.799 1.00 86.25 70 PHE A N 1
ATOM 542 C CA . PHE A 1 70 ? 61.035 16.910 -104.286 1.00 86.25 70 PHE A CA 1
ATOM 543 C C . PHE A 1 70 ? 59.862 16.203 -103.590 1.00 86.25 70 PHE A C 1
ATOM 545 O O . PHE A 1 70 ? 59.507 16.568 -102.470 1.00 86.25 70 PHE A O 1
ATOM 552 N N . LEU A 1 71 ? 59.288 15.165 -104.213 1.00 84.06 71 LEU A N 1
ATOM 553 C CA . LEU A 1 71 ? 58.192 14.386 -103.621 1.00 84.06 71 LEU A CA 1
ATOM 554 C C . LEU A 1 71 ? 58.631 13.677 -102.328 1.00 84.06 71 LEU A C 1
ATOM 556 O O . LEU A 1 71 ? 57.903 13.700 -101.339 1.00 84.06 71 LEU A O 1
ATOM 560 N N . TYR A 1 72 ? 59.846 13.121 -102.290 1.00 83.50 72 TYR A N 1
ATOM 561 C CA . TYR A 1 72 ? 60.394 12.518 -101.070 1.00 83.50 72 TYR A CA 1
ATOM 562 C C . TYR A 1 72 ? 60.632 13.537 -99.958 1.00 83.50 72 TYR A C 1
ATOM 564 O O . TYR A 1 72 ? 60.353 13.250 -98.795 1.00 83.50 72 TYR A O 1
ATOM 572 N N . GLU A 1 73 ? 61.153 14.719 -100.280 1.00 85.31 73 GLU A N 1
ATOM 573 C CA . GLU A 1 73 ? 61.337 15.786 -99.295 1.00 85.31 73 GLU A CA 1
ATOM 574 C C . GLU A 1 73 ? 59.993 16.291 -98.759 1.00 85.31 73 GLU A C 1
ATOM 576 O O . GLU A 1 73 ? 59.861 16.509 -97.552 1.00 85.31 73 GLU A O 1
ATOM 581 N N . GLN A 1 74 ? 58.973 16.373 -99.617 1.00 88.44 74 GLN A N 1
ATOM 582 C CA . GLN A 1 74 ? 57.603 16.682 -99.220 1.00 88.44 74 GLN A CA 1
ATOM 583 C C . GLN A 1 74 ? 57.028 15.622 -98.265 1.00 88.44 74 GLN A C 1
ATOM 585 O O . GLN A 1 74 ? 56.486 15.984 -97.217 1.00 88.44 74 GLN A O 1
ATOM 590 N N . ASP A 1 75 ? 57.186 14.331 -98.568 1.00 84.81 75 ASP A N 1
ATOM 591 C CA . ASP A 1 75 ? 56.727 13.231 -97.709 1.00 84.81 75 ASP A CA 1
ATOM 592 C C . ASP A 1 75 ? 57.461 13.209 -96.362 1.00 84.81 75 ASP A C 1
ATOM 594 O O . ASP A 1 75 ? 56.841 13.049 -95.308 1.00 84.81 75 ASP A O 1
ATOM 598 N N . ILE A 1 76 ? 58.781 13.432 -96.363 1.00 86.25 76 ILE A N 1
ATOM 599 C CA . ILE A 1 76 ? 59.575 13.553 -95.132 1.00 86.25 76 ILE A CA 1
ATOM 600 C C . ILE A 1 76 ? 59.044 14.709 -94.280 1.00 86.25 76 ILE A C 1
ATOM 602 O O . ILE A 1 76 ? 58.856 14.536 -93.072 1.00 86.25 76 ILE A O 1
ATOM 606 N N . GLN A 1 77 ? 58.761 15.864 -94.888 1.00 88.44 77 GLN A N 1
ATOM 607 C CA . GLN A 1 77 ? 58.219 17.017 -94.175 1.00 88.44 77 GLN A CA 1
ATOM 608 C C . GLN A 1 77 ? 56.830 16.722 -93.589 1.00 88.44 77 GLN A C 1
ATOM 610 O O . GLN A 1 77 ? 56.565 17.065 -92.435 1.00 88.44 77 GLN A O 1
ATOM 615 N N . GLN A 1 78 ? 55.952 16.044 -94.335 1.00 89.69 78 GLN A N 1
ATOM 616 C CA . GLN A 1 78 ? 54.638 15.629 -93.834 1.00 89.69 78 GLN A CA 1
ATOM 617 C C . GLN A 1 78 ? 54.756 14.658 -92.654 1.00 89.69 78 GLN A C 1
ATOM 619 O O . GLN A 1 78 ? 54.099 14.851 -91.631 1.00 89.69 78 GLN A O 1
ATOM 624 N N . ILE A 1 79 ? 55.634 13.655 -92.747 1.00 87.75 79 ILE A N 1
ATOM 625 C CA . ILE A 1 79 ? 55.887 12.702 -91.657 1.00 87.75 79 ILE A CA 1
ATOM 626 C C . ILE A 1 79 ? 56.426 13.423 -90.416 1.00 87.75 79 ILE A C 1
ATOM 628 O O . ILE A 1 79 ? 56.010 13.115 -89.297 1.00 87.75 79 ILE A O 1
ATOM 632 N N . GLN A 1 80 ? 57.330 14.392 -90.587 1.00 87.62 80 GLN A N 1
ATOM 633 C CA . GLN A 1 80 ? 57.854 15.194 -89.479 1.00 87.62 80 GLN A CA 1
ATOM 634 C C . GLN A 1 80 ? 56.763 16.043 -88.815 1.00 87.62 80 GLN A C 1
ATOM 636 O O . GLN A 1 80 ? 56.690 16.076 -87.584 1.00 87.62 80 GLN A O 1
ATOM 641 N N . ASN A 1 81 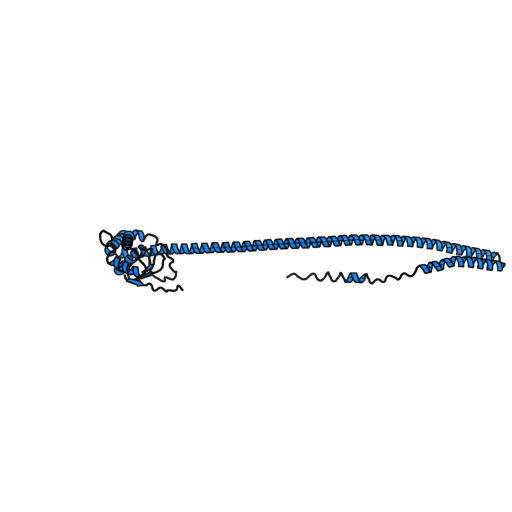? 55.883 16.665 -89.604 1.00 92.00 81 ASN A N 1
ATOM 642 C CA . ASN A 1 81 ? 54.748 17.434 -89.090 1.00 92.00 81 ASN A CA 1
ATOM 643 C C . ASN A 1 81 ? 53.784 16.537 -88.299 1.00 92.00 81 ASN A C 1
ATOM 645 O O . ASN A 1 81 ? 53.490 16.830 -87.140 1.00 92.00 81 ASN A O 1
ATOM 649 N N . LEU A 1 82 ? 53.383 15.393 -88.867 1.00 91.19 82 LEU A N 1
ATOM 650 C CA . LEU A 1 82 ? 52.518 14.410 -88.201 1.00 91.19 82 LEU A CA 1
ATOM 651 C C . LEU A 1 82 ? 53.148 13.872 -86.911 1.00 91.19 82 LEU A C 1
ATOM 653 O O . LEU A 1 82 ? 52.463 13.700 -85.901 1.00 91.19 82 LEU A O 1
ATOM 657 N N . LYS A 1 83 ? 54.464 13.627 -86.911 1.00 91.31 83 LYS A N 1
ATOM 658 C CA . LYS A 1 83 ? 55.201 13.224 -85.708 1.00 91.31 83 LYS A CA 1
ATOM 659 C C . LYS A 1 83 ? 55.140 14.315 -84.637 1.00 91.31 83 LYS A C 1
ATOM 661 O O . LYS A 1 83 ? 54.825 14.002 -83.494 1.00 91.31 83 LYS A O 1
ATOM 666 N N . SER A 1 84 ? 55.384 15.575 -85.004 1.00 92.75 84 SER A N 1
ATOM 667 C CA . SER A 1 84 ? 55.305 16.711 -84.076 1.00 92.75 84 SER A CA 1
ATOM 668 C C . SER A 1 84 ? 53.900 16.883 -83.488 1.00 92.75 84 SER A C 1
ATOM 670 O O . SER A 1 84 ? 53.756 17.059 -82.280 1.00 92.75 84 SER A O 1
ATOM 672 N N . GLU A 1 85 ? 52.850 16.787 -84.307 1.00 93.88 85 GLU A N 1
ATOM 673 C CA . GLU A 1 85 ? 51.454 16.870 -83.853 1.00 93.88 85 GLU A CA 1
ATOM 674 C C . GLU A 1 85 ? 51.072 15.724 -82.915 1.00 93.88 85 GLU A C 1
ATOM 676 O O . GLU A 1 85 ? 50.412 15.939 -81.889 1.00 93.88 85 GLU A O 1
ATOM 681 N N . ARG A 1 86 ? 51.513 14.505 -83.238 1.00 92.81 86 ARG A N 1
ATOM 682 C CA . ARG A 1 86 ? 51.321 13.336 -82.382 1.00 92.81 86 ARG A CA 1
ATOM 683 C C . ARG A 1 86 ? 52.035 13.517 -81.048 1.00 92.81 86 ARG A C 1
ATOM 685 O O . ARG A 1 86 ? 51.418 13.271 -80.018 1.00 92.81 86 ARG A O 1
ATOM 692 N N . ASP A 1 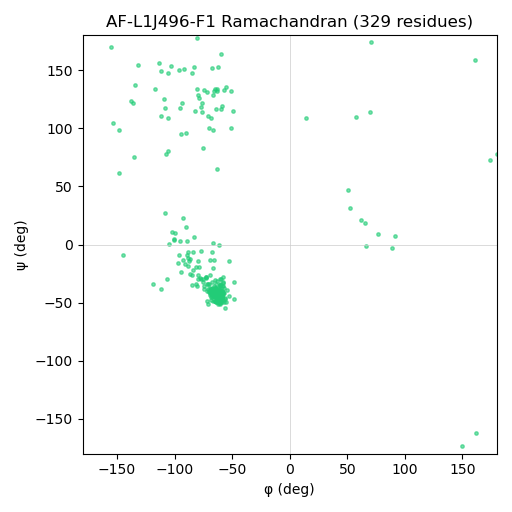87 ? 53.289 13.960 -81.052 1.00 92.50 87 ASP A N 1
ATOM 693 C CA . ASP A 1 87 ? 54.077 14.143 -79.829 1.00 92.50 87 ASP A CA 1
ATOM 694 C C . ASP A 1 87 ? 53.456 15.241 -78.936 1.00 92.50 87 ASP A C 1
ATOM 696 O O . ASP A 1 87 ? 53.254 15.010 -77.747 1.00 92.50 87 ASP A O 1
ATOM 700 N N . LYS A 1 88 ? 52.983 16.359 -79.512 1.00 94.69 88 LYS A N 1
ATOM 701 C CA . LYS A 1 88 ? 52.185 17.378 -78.788 1.00 94.69 88 LYS A CA 1
ATOM 702 C C . LYS A 1 88 ? 50.880 16.820 -78.215 1.00 94.69 88 LYS 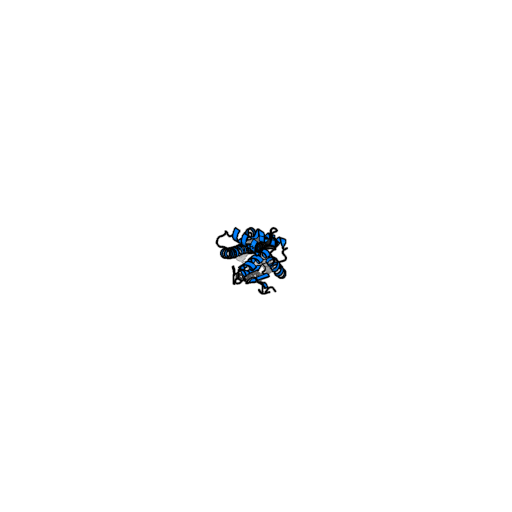A C 1
ATOM 704 O O . LYS A 1 88 ? 50.390 17.266 -77.179 1.00 94.69 88 LYS A O 1
ATOM 709 N N . THR A 1 89 ? 50.246 15.885 -78.915 1.00 93.88 89 THR A N 1
ATOM 710 C CA . THR A 1 89 ? 49.002 15.252 -78.454 1.00 93.88 89 THR A CA 1
ATOM 711 C C . THR A 1 89 ? 49.268 14.250 -77.333 1.00 93.88 89 THR A C 1
ATOM 713 O O . THR A 1 89 ? 48.509 14.218 -76.369 1.00 93.88 89 THR A O 1
ATOM 716 N N . LEU A 1 90 ? 50.372 13.501 -77.407 1.00 93.81 90 LEU A N 1
ATOM 717 C CA . LEU A 1 90 ? 50.835 12.632 -76.327 1.00 93.81 90 LEU A CA 1
ATOM 718 C C . LEU A 1 90 ? 51.165 13.436 -75.070 1.00 93.81 90 LEU A C 1
ATOM 720 O O . LEU A 1 90 ? 50.662 13.090 -74.010 1.00 93.81 90 LEU A O 1
ATOM 724 N N . GLU A 1 91 ? 51.896 14.545 -75.192 1.00 94.75 91 GLU A N 1
ATOM 725 C CA . GLU A 1 91 ? 52.215 15.427 -74.061 1.00 94.75 91 GLU A CA 1
ATOM 726 C C . GLU A 1 91 ? 50.942 15.975 -73.388 1.00 94.75 91 GLU A C 1
ATOM 728 O O . GLU A 1 91 ? 50.820 15.976 -72.161 1.00 94.75 91 GLU A O 1
ATOM 733 N N . ARG A 1 92 ? 49.931 16.365 -74.182 1.00 95.62 92 ARG A N 1
ATOM 734 C CA . ARG A 1 92 ? 48.617 16.772 -73.652 1.00 95.62 92 ARG A CA 1
ATOM 735 C C . ARG A 1 92 ? 47.921 15.643 -72.890 1.00 95.62 92 ARG A C 1
ATOM 737 O O . ARG A 1 92 ? 47.388 15.896 -71.812 1.00 95.62 92 ARG A O 1
ATOM 744 N N . TYR A 1 93 ? 47.920 14.421 -73.424 1.00 96.50 93 TYR A N 1
ATOM 745 C CA . TYR A 1 93 ? 47.320 13.275 -72.737 1.00 96.50 93 TYR A CA 1
ATOM 746 C C . TYR A 1 93 ? 48.094 12.868 -71.483 1.00 96.50 93 TYR A C 1
ATOM 748 O O . TYR A 1 93 ? 47.475 12.529 -70.480 1.00 96.50 93 TYR A O 1
ATOM 756 N N . GLU A 1 94 ? 49.424 12.927 -71.499 1.00 95.50 94 GLU A N 1
ATOM 757 C CA . GLU A 1 94 ? 50.256 12.655 -70.325 1.00 95.50 94 GLU A CA 1
ATOM 758 C C . GLU A 1 94 ? 49.959 13.645 -69.200 1.00 95.50 94 GLU A C 1
ATOM 760 O O . GLU A 1 94 ? 49.744 13.220 -68.061 1.00 95.50 94 GLU A O 1
ATOM 765 N N . LYS A 1 95 ? 49.834 14.936 -69.532 1.00 95.81 95 LYS A N 1
ATOM 766 C CA . LYS A 1 95 ? 49.423 15.966 -68.576 1.00 95.81 95 LYS A CA 1
ATOM 767 C C . LYS A 1 95 ? 48.023 15.701 -68.017 1.00 95.81 95 LYS A C 1
ATOM 769 O O . LYS A 1 95 ? 47.858 15.665 -66.806 1.00 95.81 95 LYS A O 1
ATOM 774 N N . GLN A 1 96 ? 47.038 15.410 -68.872 1.00 96.31 96 GLN A N 1
ATOM 775 C CA . GLN A 1 96 ? 45.680 15.066 -68.422 1.00 96.31 96 GLN A CA 1
ATOM 776 C C . GLN A 1 96 ? 45.654 13.833 -67.511 1.00 96.31 96 GLN A C 1
ATOM 778 O O . GLN A 1 96 ? 44.932 13.811 -66.519 1.00 96.31 96 GLN A O 1
ATOM 783 N N . ILE A 1 97 ? 46.443 12.799 -67.821 1.00 95.19 97 ILE A N 1
ATOM 784 C CA . ILE A 1 97 ? 46.560 11.605 -66.976 1.00 95.19 97 ILE A CA 1
ATOM 785 C C . ILE A 1 97 ? 47.178 11.959 -65.620 1.00 95.19 97 ILE A C 1
ATOM 787 O O . ILE A 1 97 ? 46.796 11.368 -64.610 1.00 95.19 97 ILE A O 1
ATOM 791 N N . GLN A 1 98 ? 48.150 12.870 -65.584 1.00 95.88 98 GLN A N 1
ATOM 792 C CA . GLN A 1 98 ? 48.766 13.323 -64.341 1.00 95.88 98 GLN A CA 1
ATOM 793 C C . GLN A 1 98 ? 47.787 14.141 -63.491 1.00 95.88 98 GLN A C 1
ATOM 795 O O . GLN A 1 98 ? 47.661 13.851 -62.302 1.00 95.88 98 GLN A O 1
ATOM 800 N N . ASP A 1 99 ? 47.054 15.070 -64.103 1.00 96.25 99 ASP A N 1
ATOM 801 C CA . ASP A 1 99 ? 46.033 15.884 -63.434 1.00 96.25 99 ASP A CA 1
ATOM 802 C C . ASP A 1 99 ? 44.927 14.983 -62.852 1.00 96.25 99 ASP A C 1
ATOM 804 O O . ASP A 1 99 ? 44.676 15.003 -61.650 1.00 96.25 99 ASP A O 1
ATOM 808 N N . LEU A 1 100 ? 44.380 14.057 -63.653 1.00 97.38 100 LEU A N 1
ATOM 809 C CA . LEU A 1 100 ? 43.370 13.093 -63.191 1.00 97.38 100 LEU A CA 1
ATOM 810 C C . LEU A 1 100 ? 43.874 12.183 -62.063 1.00 97.38 100 LEU A C 1
ATOM 812 O O . LEU A 1 100 ? 43.102 11.785 -61.193 1.00 97.38 100 LEU A O 1
ATOM 816 N N . LYS A 1 101 ? 45.159 11.810 -62.067 1.00 96.31 101 LYS A N 1
ATOM 817 C CA . LYS A 1 101 ? 45.743 11.039 -60.958 1.00 96.31 101 LYS A CA 1
ATOM 818 C C . LYS A 1 101 ? 45.790 11.854 -59.671 1.00 96.31 101 LYS A C 1
ATOM 820 O O . LYS A 1 101 ? 45.546 11.271 -58.616 1.00 96.31 101 LYS A O 1
ATOM 825 N N . SER A 1 102 ? 46.101 13.148 -59.767 1.00 97.19 102 SER A N 1
ATOM 826 C CA . SER A 1 102 ? 46.058 14.064 -58.625 1.00 97.19 102 SER A CA 1
ATOM 827 C C . SER A 1 102 ? 44.634 14.166 -58.086 1.00 97.19 102 SER A C 1
ATOM 829 O O . SER A 1 102 ? 44.412 13.863 -56.919 1.00 97.19 102 SER A O 1
ATOM 831 N N . ASP A 1 103 ? 43.656 14.430 -58.956 1.00 97.25 103 ASP A N 1
ATOM 832 C CA . ASP A 1 103 ? 42.245 14.549 -58.567 1.00 97.25 103 ASP A CA 1
ATOM 833 C C . ASP A 1 103 ? 41.723 13.274 -57.886 1.00 97.25 103 ASP A C 1
ATOM 835 O O . ASP A 1 103 ? 41.032 13.327 -56.870 1.00 97.25 103 ASP A O 1
ATOM 839 N N . ILE A 1 104 ? 42.079 12.093 -58.410 1.00 96.81 104 ILE A N 1
ATOM 840 C CA . ILE A 1 104 ? 41.718 10.806 -57.795 1.00 96.81 104 ILE A CA 1
ATOM 841 C C . ILE A 1 104 ? 42.335 10.667 -56.399 1.00 96.81 104 ILE A C 1
ATOM 843 O O . ILE A 1 104 ? 41.698 10.111 -55.499 1.00 96.81 104 ILE A O 1
ATOM 847 N N . GLN A 1 105 ? 43.575 11.118 -56.214 1.00 96.31 105 GLN A N 1
ATOM 848 C CA . GLN A 1 105 ? 44.255 11.053 -54.926 1.00 96.31 105 GLN A CA 1
ATOM 849 C C . GLN A 1 105 ? 43.605 11.997 -53.908 1.00 96.31 105 GLN A C 1
ATOM 851 O O . GLN A 1 105 ? 43.362 11.572 -52.775 1.00 96.31 105 GLN A O 1
ATOM 856 N N . ASP A 1 106 ? 43.259 13.212 -54.324 1.00 96.75 106 ASP A N 1
ATOM 857 C CA . ASP A 1 106 ? 42.596 14.206 -53.479 1.00 96.75 106 ASP A CA 1
ATOM 858 C C . ASP A 1 106 ? 41.195 13.730 -53.078 1.00 96.75 106 ASP A C 1
ATOM 860 O O . ASP A 1 106 ? 40.892 13.626 -51.889 1.00 96.75 106 ASP A O 1
ATOM 864 N N . LEU A 1 107 ? 40.392 13.259 -54.041 1.00 96.94 107 LEU A N 1
ATOM 865 C CA . LEU A 1 107 ? 39.076 12.666 -53.775 1.00 96.94 107 LEU A CA 1
ATOM 866 C C . LEU A 1 107 ? 39.149 11.470 -52.819 1.00 96.94 107 LEU A C 1
ATOM 868 O O . LEU A 1 107 ? 38.259 11.268 -51.988 1.00 96.94 107 LEU A O 1
ATOM 872 N N . LYS A 1 108 ? 40.198 10.647 -52.924 1.00 96.81 108 LYS A N 1
ATOM 873 C CA . LYS A 1 108 ? 40.404 9.515 -52.014 1.00 96.81 108 LYS A CA 1
ATOM 874 C C . LYS A 1 108 ? 40.719 9.991 -50.595 1.00 96.81 108 LYS A C 1
ATOM 876 O O . LYS A 1 108 ? 40.217 9.396 -49.641 1.00 96.81 108 LYS A O 1
ATOM 881 N N . SER A 1 109 ? 41.527 11.040 -50.464 1.00 96.69 109 SER A N 1
ATOM 882 C CA . SER A 1 109 ? 41.857 11.657 -49.180 1.00 96.69 109 SER A CA 1
ATOM 883 C C . SER A 1 109 ? 40.614 12.256 -48.517 1.00 96.69 109 SER A C 1
ATOM 885 O O . SER A 1 109 ? 40.295 11.905 -47.381 1.00 96.69 109 SER A O 1
ATOM 887 N N . ASP A 1 110 ? 39.843 13.052 -49.259 1.00 97.19 110 ASP A N 1
ATOM 888 C CA . ASP A 1 110 ? 38.612 13.690 -48.779 1.00 97.19 110 ASP A CA 1
ATOM 889 C C . ASP A 1 110 ? 37.559 12.664 -48.356 1.00 97.19 110 ASP A C 1
ATOM 891 O O . ASP A 1 110 ? 36.918 12.791 -47.304 1.00 97.19 110 ASP A O 1
ATOM 895 N N . LYS A 1 111 ? 37.406 11.595 -49.148 1.00 97.12 111 LYS A N 1
ATOM 896 C CA . LYS A 1 111 ? 36.520 10.481 -48.807 1.00 97.12 111 LYS A CA 1
ATOM 897 C C . LYS A 1 111 ? 36.938 9.822 -47.494 1.00 97.12 111 LYS A C 1
ATOM 899 O O . LYS A 1 111 ? 36.075 9.569 -46.657 1.00 97.12 111 LYS A O 1
ATOM 904 N N . ASN A 1 112 ? 38.228 9.547 -47.306 1.00 96.56 112 ASN A N 1
ATOM 905 C CA . ASN A 1 112 ? 38.726 8.916 -46.083 1.00 96.56 112 ASN A CA 1
ATOM 906 C C . ASN A 1 112 ? 38.513 9.813 -44.858 1.00 96.56 112 ASN A C 1
ATOM 908 O O . ASN A 1 112 ? 37.984 9.343 -43.856 1.00 96.56 112 ASN A O 1
ATOM 912 N N . GLN A 1 113 ? 38.811 11.111 -44.961 1.00 97.19 113 GLN A N 1
ATOM 913 C CA . GLN A 1 113 ? 38.552 12.061 -43.873 1.00 97.19 113 GLN A CA 1
ATOM 914 C C . GLN A 1 113 ? 37.063 12.139 -43.517 1.00 97.19 113 GLN A C 1
ATOM 916 O O . GLN A 1 113 ? 36.693 12.236 -42.348 1.00 97.19 113 GLN A O 1
ATOM 921 N N . THR A 1 114 ? 36.189 12.099 -44.524 1.00 96.81 114 THR A N 1
ATOM 922 C CA . THR A 1 114 ? 34.737 12.115 -44.311 1.00 96.81 114 THR A CA 1
ATOM 923 C C . THR A 1 114 ? 34.262 10.838 -43.615 1.00 96.81 114 THR A C 1
ATOM 925 O O . THR A 1 114 ? 33.441 10.913 -42.701 1.00 96.81 114 THR A O 1
ATOM 928 N N . LEU A 1 115 ? 34.802 9.676 -43.998 1.00 97.25 115 LEU A N 1
ATOM 929 C CA . LEU A 1 115 ? 34.508 8.403 -43.339 1.00 97.25 115 LEU A CA 1
ATOM 930 C C . LEU A 1 115 ? 34.950 8.410 -41.873 1.00 97.25 115 LEU A C 1
ATOM 932 O O . LEU A 1 115 ? 34.132 8.101 -41.012 1.00 97.25 115 LEU A O 1
ATOM 936 N N . GLU A 1 116 ? 36.171 8.856 -41.574 1.00 97.25 116 GLU A N 1
ATOM 937 C CA . GLU A 1 116 ? 36.674 8.960 -40.195 1.00 97.25 116 GLU A CA 1
ATOM 938 C C . GLU A 1 116 ? 35.797 9.878 -39.327 1.00 97.25 116 GLU A C 1
ATOM 940 O O . GLU A 1 116 ? 35.496 9.565 -38.172 1.00 97.25 116 GLU A O 1
ATOM 945 N N . ARG A 1 117 ? 35.319 11.002 -39.885 1.00 97.75 117 ARG A N 1
ATOM 946 C CA . ARG A 1 117 ? 34.383 11.897 -39.181 1.00 97.75 117 ARG A CA 1
ATOM 947 C C . ARG A 1 117 ? 33.064 11.201 -38.859 1.00 97.75 117 ARG A C 1
ATOM 949 O O . ARG A 1 117 ? 32.575 11.340 -37.738 1.00 97.75 117 ARG A O 1
ATOM 956 N N . TYR A 1 118 ? 32.490 10.466 -39.810 1.00 97.81 118 TYR A N 1
ATOM 957 C CA . TYR A 1 118 ? 31.242 9.739 -39.575 1.00 97.81 118 TYR A CA 1
ATOM 958 C C . TYR A 1 118 ? 31.417 8.574 -38.602 1.00 97.81 118 TYR A C 1
ATOM 960 O O . TYR A 1 118 ? 30.551 8.365 -37.757 1.00 97.81 118 TYR A O 1
ATOM 968 N N . GLU A 1 119 ? 32.533 7.849 -38.660 1.00 97.62 119 GLU A N 1
ATOM 969 C CA . GLU A 1 119 ? 32.845 6.784 -37.702 1.00 97.62 119 GLU A CA 1
ATOM 970 C C . GLU A 1 119 ? 32.923 7.326 -36.275 1.00 97.62 119 GLU A C 1
ATOM 972 O O . GLU A 1 119 ? 32.298 6.765 -35.371 1.00 97.62 119 GLU A O 1
ATOM 977 N N . LYS A 1 120 ? 33.595 8.469 -36.088 1.00 97.44 120 LYS A N 1
ATOM 978 C CA . LYS A 1 120 ? 33.655 9.144 -34.792 1.00 97.44 120 LYS A CA 1
ATOM 979 C C . LYS A 1 120 ? 32.271 9.583 -34.309 1.00 97.44 120 LYS A C 1
ATOM 981 O O . LYS A 1 120 ? 31.899 9.268 -33.186 1.00 97.44 120 LYS A O 1
ATOM 986 N N . GLN A 1 121 ? 31.469 10.219 -35.167 1.00 97.94 121 GLN A N 1
ATOM 987 C CA . GLN A 1 121 ? 30.095 10.610 -34.814 1.00 97.94 121 GLN A CA 1
ATOM 988 C C . GLN A 1 121 ? 29.225 9.409 -34.422 1.00 97.94 121 GLN A C 1
ATOM 990 O O . GLN A 1 121 ? 28.450 9.489 -33.474 1.00 97.94 121 GLN A O 1
ATOM 995 N N . ILE A 1 122 ? 29.350 8.282 -35.129 1.00 97.44 122 ILE A N 1
ATOM 996 C CA . ILE A 1 122 ? 28.627 7.048 -34.795 1.00 97.44 122 ILE A CA 1
ATOM 997 C C . ILE A 1 122 ? 29.072 6.512 -33.431 1.00 97.44 122 ILE A C 1
ATOM 999 O O . ILE A 1 122 ? 28.240 6.003 -32.679 1.00 97.44 122 ILE A O 1
ATOM 1003 N N . GLN A 1 123 ? 30.364 6.590 -33.114 1.00 97.50 123 GLN A N 1
ATOM 1004 C CA . GLN A 1 123 ? 30.889 6.151 -31.826 1.00 97.50 123 GLN A CA 1
ATOM 1005 C C . GLN A 1 123 ? 30.402 7.045 -30.679 1.00 97.50 123 GLN A C 1
ATOM 1007 O O . GLN A 1 123 ? 29.928 6.513 -29.675 1.00 97.50 123 GLN A O 1
ATOM 1012 N N . ASP A 1 124 ? 30.440 8.365 -30.862 1.00 97.62 124 ASP A N 1
ATOM 1013 C CA . ASP A 1 124 ? 29.953 9.340 -29.882 1.00 97.62 124 ASP A CA 1
ATOM 1014 C C . ASP A 1 124 ? 28.451 9.122 -29.615 1.00 97.62 124 ASP A C 1
ATOM 1016 O O . ASP A 1 124 ? 28.044 8.902 -28.476 1.00 97.62 124 ASP A O 1
ATOM 1020 N N . LEU A 1 125 ? 27.635 9.008 -30.671 1.00 98.06 125 LEU A N 1
ATOM 1021 C CA . LEU A 1 125 ? 26.198 8.730 -30.543 1.00 98.06 125 LEU A CA 1
ATOM 1022 C C . LEU A 1 125 ? 25.900 7.390 -29.856 1.00 98.06 125 LEU A C 1
ATOM 1024 O O . LEU A 1 125 ? 24.905 7.265 -29.143 1.00 98.06 125 LEU A O 1
ATOM 1028 N N . LYS A 1 126 ? 26.730 6.361 -30.066 1.00 97.38 126 LYS A N 1
ATOM 1029 C CA . LYS A 1 126 ? 26.583 5.083 -29.352 1.00 97.38 126 LYS A CA 1
ATOM 1030 C C . LYS A 1 126 ? 26.851 5.242 -27.858 1.00 97.38 126 LYS A C 1
ATOM 1032 O O . LYS A 1 126 ? 26.124 4.633 -27.074 1.00 97.38 126 LYS A O 1
ATOM 1037 N N . SER A 1 127 ? 27.855 6.039 -27.489 1.00 97.88 127 SER A N 1
ATOM 1038 C CA . SER A 1 127 ? 28.142 6.368 -26.090 1.00 97.88 127 SER A CA 1
ATOM 1039 C C . SER A 1 127 ? 26.958 7.099 -25.462 1.00 97.88 127 SER A C 1
ATOM 1041 O O . SER A 1 127 ? 26.416 6.625 -24.469 1.00 97.88 127 SER A O 1
ATOM 1043 N N . ASP A 1 128 ? 26.459 8.150 -26.116 1.00 97.88 128 ASP A N 1
ATOM 1044 C CA . ASP A 1 128 ? 25.320 8.934 -25.626 1.00 97.88 128 ASP A CA 1
ATOM 1045 C C . ASP A 1 128 ? 24.067 8.070 -25.426 1.00 97.88 128 ASP A C 1
ATOM 1047 O O . ASP A 1 128 ? 23.359 8.184 -24.425 1.00 97.88 128 ASP A O 1
ATOM 1051 N N . ILE A 1 129 ? 23.782 7.157 -26.364 1.00 97.62 129 ILE A N 1
ATOM 1052 C CA . ILE A 1 129 ? 22.660 6.214 -26.241 1.00 97.62 129 ILE A CA 1
ATOM 1053 C C . ILE A 1 129 ? 22.846 5.292 -25.031 1.00 97.62 129 ILE A C 1
ATOM 1055 O O . ILE A 1 129 ? 21.866 4.976 -24.347 1.00 97.62 129 ILE A O 1
ATOM 1059 N N . GLN A 1 130 ? 24.069 4.827 -24.777 1.00 97.50 130 GLN A N 1
ATOM 1060 C CA . GLN A 1 130 ? 24.368 3.955 -23.646 1.00 97.50 130 GLN A CA 1
ATOM 1061 C C . GLN A 1 130 ? 24.208 4.695 -22.313 1.00 97.50 130 GLN A C 1
ATOM 1063 O O . GLN A 1 130 ? 23.570 4.155 -21.403 1.00 97.50 130 GLN A O 1
ATOM 1068 N N . ASP A 1 131 ? 24.693 5.931 -22.230 1.00 97.50 131 ASP A N 1
ATOM 1069 C CA . ASP A 1 131 ? 24.579 6.779 -21.043 1.00 97.50 131 ASP A CA 1
ATOM 1070 C C . ASP A 1 131 ? 23.113 7.123 -20.756 1.00 97.50 131 ASP A C 1
ATOM 1072 O O . ASP A 1 131 ? 22.608 6.848 -19.666 1.00 97.50 131 ASP A O 1
ATOM 1076 N N . LEU A 1 132 ? 22.360 7.561 -21.772 1.00 97.88 132 LEU A N 1
ATOM 1077 C CA . LEU A 1 132 ? 20.920 7.818 -21.650 1.00 97.88 132 LEU A CA 1
ATOM 1078 C C . LEU A 1 132 ? 20.134 6.580 -21.207 1.00 97.88 132 LEU A C 1
ATOM 1080 O O . LEU A 1 132 ? 19.143 6.690 -20.479 1.00 97.88 132 LEU A O 1
ATOM 1084 N N . LYS A 1 133 ? 20.534 5.387 -21.659 1.00 97.50 133 LYS A N 1
ATOM 1085 C CA . LYS A 1 133 ? 19.904 4.131 -21.242 1.00 97.50 133 LYS A CA 1
ATOM 1086 C C . LYS A 1 133 ? 20.206 3.821 -19.776 1.00 97.50 133 LYS A C 1
ATOM 1088 O O . LYS A 1 133 ? 19.297 3.406 -19.058 1.00 97.50 133 LYS A O 1
ATOM 1093 N N . SER A 1 134 ? 21.446 4.035 -19.338 1.00 97.44 134 SER A N 1
ATOM 1094 C CA . SER A 1 134 ? 21.847 3.889 -17.936 1.00 97.44 134 SER A CA 1
ATOM 1095 C C . SER A 1 134 ? 21.058 4.841 -17.033 1.00 97.44 134 SER A C 1
ATOM 1097 O O . SER A 1 134 ? 20.417 4.392 -16.083 1.00 97.44 134 SER A O 1
ATOM 1099 N N . ASP A 1 135 ? 20.997 6.126 -17.382 1.00 97.75 135 ASP A N 1
ATOM 1100 C CA . ASP A 1 135 ? 20.290 7.149 -16.604 1.00 97.75 135 ASP A CA 1
ATOM 1101 C C . ASP A 1 135 ? 18.789 6.868 -16.498 1.00 97.75 135 ASP A C 1
ATOM 1103 O O . ASP A 1 135 ? 18.187 6.983 -15.423 1.00 97.75 135 ASP A O 1
ATOM 1107 N N . LYS A 1 136 ? 18.169 6.438 -17.605 1.00 97.38 136 LYS A N 1
ATOM 1108 C CA . LYS A 1 136 ? 16.763 6.018 -17.603 1.00 97.38 136 LYS A CA 1
ATOM 1109 C C . LYS A 1 136 ? 16.530 4.817 -16.696 1.00 97.38 136 LYS A C 1
ATOM 1111 O O . LYS A 1 136 ? 15.564 4.833 -15.939 1.00 97.38 136 LYS A O 1
ATOM 1116 N N . ASN A 1 137 ? 17.401 3.811 -16.736 1.00 97.31 137 ASN A N 1
ATOM 1117 C CA . ASN A 1 137 ? 17.277 2.638 -15.871 1.00 97.31 137 ASN A CA 1
ATOM 1118 C C . ASN A 1 137 ? 17.419 3.012 -14.391 1.00 97.31 137 ASN A C 1
ATOM 1120 O O . ASN A 1 137 ? 16.576 2.628 -13.587 1.00 97.31 137 ASN A O 1
ATOM 1124 N N . GLN A 1 138 ? 18.405 3.840 -14.037 1.00 97.50 138 GLN A N 1
ATOM 1125 C CA . GLN A 1 138 ? 18.557 4.330 -12.663 1.00 97.50 138 GLN A CA 1
ATOM 1126 C C . GLN A 1 138 ? 17.334 5.128 -12.198 1.00 97.50 138 GLN A C 1
ATOM 1128 O O . GLN A 1 138 ? 16.914 5.023 -11.046 1.00 97.50 138 GLN A O 1
ATOM 1133 N N . THR A 1 139 ? 16.749 5.930 -13.088 1.00 97.62 139 THR A N 1
ATOM 1134 C CA . THR A 1 139 ? 15.534 6.696 -12.789 1.00 97.62 139 THR A CA 1
ATOM 1135 C C . THR A 1 139 ? 14.333 5.775 -12.565 1.00 97.62 139 THR A C 1
ATOM 1137 O O . THR A 1 139 ? 13.588 5.975 -11.606 1.00 97.62 139 THR A O 1
ATOM 1140 N N . LEU A 1 140 ? 14.170 4.740 -13.395 1.00 97.75 140 LEU A N 1
ATOM 1141 C CA . LEU A 1 140 ? 13.126 3.726 -13.222 1.00 97.75 140 LEU A CA 1
ATOM 1142 C C . LEU A 1 140 ? 13.269 2.998 -11.884 1.00 97.75 140 LEU A C 1
ATOM 1144 O O . LEU A 1 140 ? 12.306 2.953 -11.126 1.00 97.75 140 LEU A O 1
ATOM 1148 N N . GLU A 1 141 ? 14.471 2.538 -11.533 1.00 97.75 141 GLU A N 1
ATOM 1149 C CA . GLU A 1 141 ? 14.719 1.874 -10.247 1.00 97.75 141 GLU A CA 1
ATOM 1150 C C . GLU A 1 141 ? 14.415 2.778 -9.043 1.00 97.75 141 GLU A C 1
ATOM 1152 O O . GLU A 1 141 ? 13.953 2.306 -8.001 1.00 97.75 141 GLU A O 1
ATOM 1157 N N . ARG A 1 142 ? 14.688 4.087 -9.151 1.00 97.94 142 ARG A N 1
ATOM 1158 C CA . ARG A 1 142 ? 14.331 5.056 -8.104 1.00 97.94 142 ARG A CA 1
ATOM 1159 C C . ARG A 1 142 ? 12.817 5.173 -7.959 1.00 97.94 142 ARG A C 1
ATOM 1161 O O . ARG A 1 142 ? 12.329 5.173 -6.830 1.00 97.94 142 ARG A O 1
ATOM 1168 N N . TYR A 1 143 ? 12.079 5.256 -9.065 1.00 98.06 143 TYR A N 1
ATOM 1169 C CA . TYR A 1 143 ? 10.618 5.319 -9.021 1.00 98.06 143 TYR A CA 1
ATOM 1170 C C . TYR A 1 143 ? 9.988 4.019 -8.523 1.00 98.06 143 TYR A C 1
ATOM 1172 O O . TYR A 1 143 ? 9.049 4.076 -7.733 1.00 98.06 143 TYR A O 1
ATOM 1180 N N . GLU A 1 144 ? 10.518 2.857 -8.902 1.00 98.06 144 GLU A N 1
ATOM 1181 C CA . GLU A 1 144 ? 10.062 1.562 -8.384 1.00 98.06 144 GLU A CA 1
ATOM 1182 C C . GLU A 1 144 ? 10.223 1.478 -6.863 1.00 98.06 144 GLU A C 1
ATOM 1184 O O . GLU A 1 144 ? 9.272 1.125 -6.165 1.00 98.06 144 GLU A O 1
ATOM 1189 N N . ARG A 1 145 ? 11.380 1.902 -6.334 1.00 97.44 145 ARG A N 1
ATOM 1190 C CA . ARG A 1 145 ? 11.615 1.990 -4.884 1.00 97.44 145 ARG A CA 1
ATOM 1191 C C . ARG A 1 145 ? 10.638 2.941 -4.192 1.00 97.44 145 ARG A C 1
ATOM 1193 O O . ARG A 1 145 ? 10.049 2.572 -3.183 1.00 97.44 145 ARG A O 1
ATOM 1200 N N . GLN A 1 146 ? 10.409 4.129 -4.755 1.00 97.94 146 GLN A N 1
ATOM 1201 C CA . GLN A 1 146 ? 9.438 5.082 -4.203 1.00 97.94 146 GLN A CA 1
ATOM 1202 C C . GLN A 1 146 ? 8.010 4.522 -4.186 1.00 97.94 146 GLN A C 1
ATOM 1204 O O . GLN A 1 146 ? 7.282 4.724 -3.216 1.00 97.94 146 GLN A O 1
ATOM 1209 N N . ILE A 1 147 ? 7.599 3.817 -5.243 1.00 97.94 147 ILE A N 1
ATOM 1210 C CA . ILE A 1 147 ? 6.282 3.173 -5.309 1.00 97.94 147 ILE A CA 1
ATOM 1211 C C . ILE A 1 147 ? 6.157 2.097 -4.228 1.00 97.94 147 ILE A C 1
ATOM 1213 O O . ILE A 1 147 ? 5.110 2.009 -3.584 1.00 97.94 147 ILE A O 1
ATOM 1217 N N . GLU A 1 148 ? 7.197 1.293 -4.015 1.00 97.88 148 GLU A N 1
ATOM 1218 C CA . GLU A 1 148 ? 7.188 0.240 -2.999 1.00 97.88 148 GLU A CA 1
ATOM 1219 C C . GLU A 1 148 ? 7.127 0.813 -1.576 1.00 97.88 148 GLU A C 1
ATOM 1221 O O . GLU A 1 148 ? 6.302 0.381 -0.766 1.00 97.88 148 GLU A O 1
ATOM 1226 N N . ASP A 1 149 ? 7.899 1.866 -1.297 1.00 97.88 149 ASP A N 1
ATOM 1227 C CA . ASP A 1 149 ? 7.845 2.583 -0.020 1.00 97.88 149 ASP A CA 1
ATOM 1228 C C . ASP A 1 149 ? 6.452 3.179 0.235 1.00 97.88 149 ASP A C 1
ATOM 1230 O O . ASP A 1 149 ? 5.902 3.057 1.334 1.00 97.88 149 ASP A O 1
ATOM 1234 N N . LEU A 1 150 ? 5.836 3.786 -0.786 1.00 98.00 150 LEU A N 1
ATOM 1235 C CA . LEU A 1 150 ? 4.479 4.329 -0.690 1.00 98.00 150 LEU A CA 1
ATOM 1236 C C . LEU A 1 150 ? 3.434 3.237 -0.431 1.00 98.00 150 LEU A C 1
ATOM 1238 O O . LEU A 1 150 ? 2.540 3.447 0.391 1.00 98.00 150 LEU A O 1
ATOM 1242 N N . LYS A 1 151 ? 3.542 2.069 -1.079 1.00 97.38 151 LYS A N 1
ATOM 1243 C CA . LYS A 1 151 ? 2.658 0.919 -0.817 1.00 97.38 151 LYS A CA 1
ATOM 1244 C C . LYS A 1 151 ? 2.806 0.419 0.617 1.00 97.38 151 LYS A C 1
ATOM 1246 O O . LYS A 1 151 ? 1.804 0.301 1.317 1.00 97.38 151 LYS A O 1
ATOM 1251 N N . SER A 1 152 ? 4.040 0.212 1.075 1.00 97.69 152 SER A N 1
ATOM 1252 C CA . SER A 1 152 ? 4.333 -0.231 2.443 1.00 97.69 152 SER A CA 1
ATOM 1253 C C . SER A 1 152 ? 3.782 0.746 3.487 1.00 97.69 152 SER A C 1
ATOM 1255 O O . SER A 1 152 ? 3.132 0.341 4.453 1.00 97.69 152 SER A O 1
ATOM 1257 N N . ASN A 1 153 ? 3.965 2.051 3.270 1.00 97.81 153 ASN A N 1
ATOM 1258 C CA . ASN A 1 153 ? 3.434 3.085 4.158 1.00 97.81 153 ASN A CA 1
ATOM 1259 C C . ASN A 1 153 ? 1.902 3.126 4.155 1.00 97.81 153 ASN A C 1
ATOM 1261 O O . ASN A 1 153 ? 1.291 3.216 5.221 1.00 97.81 153 ASN A O 1
ATOM 1265 N N . ARG A 1 154 ? 1.275 3.014 2.979 1.00 97.88 154 ARG A N 1
ATOM 1266 C CA . ARG A 1 154 ? -0.184 2.934 2.851 1.00 97.88 154 ARG A CA 1
ATOM 1267 C C . ARG A 1 154 ? -0.739 1.732 3.613 1.00 97.88 154 ARG A C 1
ATOM 1269 O O . ARG A 1 154 ? -1.704 1.884 4.354 1.00 97.88 154 ARG A O 1
ATOM 1276 N N . ASP A 1 155 ? -0.129 0.561 3.470 1.00 97.69 155 ASP A N 1
ATOM 1277 C CA . ASP A 1 155 ? -0.624 -0.667 4.094 1.00 97.69 155 ASP A CA 1
ATOM 1278 C C . ASP A 1 155 ? -0.461 -0.624 5.627 1.00 97.69 155 ASP A C 1
ATOM 1280 O O . ASP A 1 155 ? -1.375 -1.012 6.359 1.00 97.69 155 ASP A O 1
ATOM 1284 N N . LYS A 1 156 ? 0.642 -0.047 6.134 1.00 97.69 156 LYS A N 1
ATOM 1285 C CA . LYS A 1 156 ? 0.812 0.248 7.571 1.00 97.69 156 LYS A CA 1
ATOM 1286 C C . LYS A 1 156 ? -0.259 1.206 8.091 1.00 97.69 156 LYS A C 1
ATOM 1288 O O . LYS A 1 156 ? -0.811 0.971 9.165 1.00 97.69 156 LYS A O 1
ATOM 1293 N N . PHE A 1 157 ? -0.565 2.263 7.338 1.00 98.00 157 PHE A N 1
ATOM 1294 C CA . PHE A 1 157 ? -1.587 3.238 7.715 1.00 98.00 157 PHE A CA 1
ATOM 1295 C C . PHE A 1 157 ? -2.988 2.614 7.748 1.00 98.00 157 PHE A C 1
ATOM 1297 O O . PHE A 1 157 ? -3.709 2.789 8.727 1.00 98.00 157 PHE A O 1
ATOM 1304 N N . ILE A 1 158 ? -3.349 1.825 6.730 1.00 98.19 158 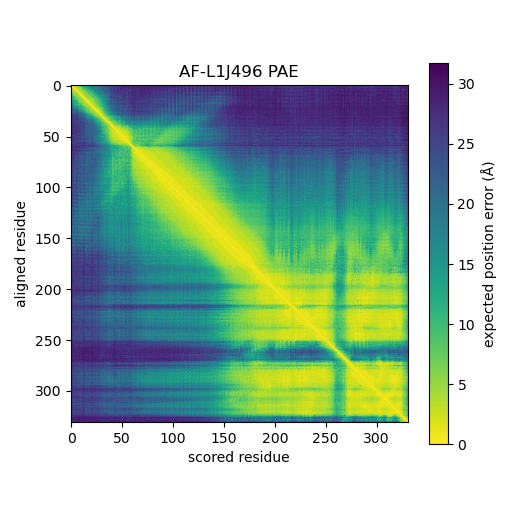ILE A N 1
ATOM 1305 C CA . ILE A 1 158 ? -4.624 1.092 6.686 1.00 98.19 158 ILE A CA 1
ATOM 1306 C C . ILE A 1 158 ? -4.739 0.139 7.879 1.00 98.19 158 ILE A C 1
ATOM 1308 O O . ILE A 1 158 ? -5.786 0.093 8.523 1.00 98.19 158 ILE A O 1
ATOM 1312 N N . LYS A 1 159 ? -3.669 -0.597 8.205 1.00 97.94 159 LYS A N 1
ATOM 1313 C CA . LYS A 1 159 ? -3.659 -1.498 9.361 1.00 97.94 159 LYS A CA 1
ATOM 1314 C C . LYS A 1 159 ? -3.889 -0.739 10.670 1.00 97.94 159 LYS A C 1
ATOM 1316 O O . LYS A 1 159 ? -4.789 -1.102 11.416 1.00 97.94 159 LYS A O 1
ATOM 1321 N N . ALA A 1 160 ? -3.148 0.345 10.904 1.00 97.81 160 ALA A N 1
ATOM 1322 C CA . ALA A 1 160 ? -3.305 1.162 12.107 1.00 97.81 160 ALA A CA 1
ATOM 1323 C C . ALA A 1 160 ? -4.724 1.743 12.238 1.00 97.81 160 ALA A C 1
ATOM 1325 O O . ALA A 1 160 ? -5.297 1.743 13.326 1.00 97.81 160 ALA A O 1
ATOM 1326 N N . LEU A 1 161 ? -5.313 2.196 11.127 1.00 97.75 161 LEU A N 1
ATOM 1327 C CA . LEU A 1 161 ? -6.672 2.733 11.109 1.00 97.75 161 LEU A CA 1
ATOM 1328 C C . LEU A 1 161 ? -7.717 1.646 11.397 1.00 97.75 161 LEU A C 1
ATOM 1330 O O . LEU A 1 161 ? -8.660 1.887 12.148 1.00 97.75 161 LEU A O 1
ATOM 1334 N N . ASN A 1 162 ? -7.535 0.440 10.855 1.00 97.44 162 ASN A N 1
ATOM 1335 C CA . ASN A 1 162 ? -8.398 -0.701 11.154 1.00 97.44 162 ASN A CA 1
ATOM 1336 C C . ASN A 1 162 ? -8.300 -1.129 12.624 1.00 97.44 162 ASN A C 1
ATOM 1338 O O . ASN A 1 162 ? -9.334 -1.374 13.242 1.00 97.44 162 ASN A O 1
ATOM 1342 N N . ASP A 1 163 ? -7.095 -1.170 13.195 1.00 96.50 163 ASP A N 1
ATOM 1343 C CA . ASP A 1 163 ? -6.887 -1.505 14.608 1.00 96.50 163 ASP A CA 1
ATOM 1344 C C . ASP A 1 163 ? -7.595 -0.480 15.518 1.00 96.50 163 ASP A C 1
ATOM 1346 O O . ASP A 1 163 ? -8.345 -0.858 16.421 1.00 96.50 163 ASP A O 1
ATOM 1350 N N . GLN A 1 164 ? -7.464 0.819 15.216 1.00 97.19 164 GLN A N 1
ATOM 1351 C CA . GLN A 1 164 ? -8.181 1.889 15.923 1.00 97.19 164 GLN A CA 1
ATOM 1352 C C . GLN A 1 164 ? -9.704 1.777 15.779 1.00 97.19 164 GLN A C 1
ATOM 1354 O O . GLN A 1 164 ? -10.438 1.968 16.750 1.00 97.19 164 GLN A O 1
ATOM 1359 N N . LEU A 1 165 ? -10.201 1.460 14.580 1.00 96.44 165 LEU A N 1
ATOM 1360 C CA . LEU A 1 165 ? -11.631 1.281 14.334 1.00 96.44 165 LEU A CA 1
ATOM 1361 C C . LEU A 1 165 ? -12.195 0.112 15.157 1.00 96.44 165 LEU A C 1
ATOM 1363 O O . LEU A 1 165 ? -13.267 0.242 15.748 1.00 96.44 165 LEU A O 1
ATOM 1367 N N . GLN A 1 166 ? -11.475 -1.012 15.222 1.00 93.00 166 GLN A N 1
ATOM 1368 C CA . GLN A 1 166 ? -11.873 -2.168 16.029 1.00 93.00 166 GLN A CA 1
ATOM 1369 C C . GLN A 1 166 ? -11.876 -1.835 17.521 1.00 93.00 166 GLN A C 1
ATOM 1371 O O . GLN A 1 166 ? -12.837 -2.165 18.216 1.00 93.00 166 GLN A O 1
ATOM 1376 N N . GLU A 1 167 ? -10.859 -1.120 18.008 1.00 95.31 167 GLU A N 1
ATOM 1377 C CA . GLU A 1 167 ? -10.805 -0.672 19.399 1.00 95.31 167 GLU A CA 1
ATOM 1378 C C . GLU A 1 167 ? -11.986 0.249 19.743 1.00 95.31 167 GLU A C 1
ATOM 1380 O O . GLU A 1 167 ? -12.659 0.047 20.756 1.00 95.31 167 GLU A O 1
ATOM 1385 N N . MET A 1 168 ? -12.292 1.231 18.887 1.00 94.56 168 MET A N 1
ATOM 1386 C CA . MET A 1 168 ? -13.444 2.117 19.082 1.00 94.56 168 MET A CA 1
ATOM 1387 C C . MET A 1 168 ? -14.770 1.358 19.041 1.00 94.56 168 MET A C 1
ATOM 1389 O O . MET A 1 168 ? -15.635 1.609 19.878 1.00 94.56 168 MET A O 1
ATOM 1393 N N . LYS A 1 169 ? -14.933 0.412 18.110 1.00 91.88 169 LYS A N 1
ATOM 1394 C CA . LYS A 1 169 ? -16.137 -0.422 18.015 1.00 91.88 169 LYS A CA 1
ATOM 1395 C C . LYS A 1 169 ? -16.330 -1.257 19.279 1.00 91.88 169 LYS A C 1
ATOM 1397 O O . LYS A 1 169 ? -17.437 -1.319 19.805 1.00 91.88 169 LYS A O 1
ATOM 1402 N N . LEU A 1 170 ? -15.258 -1.860 19.790 1.00 86.12 170 LEU A N 1
ATOM 1403 C CA . LEU A 1 170 ? -15.296 -2.664 21.008 1.00 86.12 170 LEU A CA 1
ATOM 1404 C C . LEU A 1 170 ? -15.610 -1.806 22.240 1.00 86.12 170 LEU A C 1
ATOM 1406 O O . LEU A 1 170 ? -16.442 -2.201 23.055 1.00 86.12 170 LEU A O 1
ATOM 1410 N N . LYS A 1 171 ? -15.022 -0.607 22.343 1.00 86.50 171 LYS A N 1
ATOM 1411 C CA . LYS A 1 171 ? -15.364 0.370 23.389 1.00 86.50 171 LYS A CA 1
ATOM 1412 C C . LYS A 1 171 ? -16.829 0.794 23.308 1.00 86.50 171 LYS A C 1
ATOM 1414 O O . LYS A 1 171 ? -17.508 0.759 24.326 1.00 86.50 171 LYS A O 1
ATOM 1419 N N . ALA A 1 172 ? -17.327 1.137 22.121 1.00 84.50 172 ALA A N 1
ATOM 1420 C CA . ALA A 1 172 ? -18.714 1.553 21.922 1.00 84.50 172 ALA A CA 1
ATOM 1421 C C . ALA A 1 172 ? -19.709 0.445 22.299 1.00 84.50 172 ALA A C 1
ATOM 1423 O O . ALA A 1 172 ? -20.648 0.708 23.043 1.00 84.50 172 ALA A O 1
ATOM 1424 N N . LEU A 1 173 ? -19.468 -0.797 21.860 1.00 82.00 173 LEU A N 1
ATOM 1425 C CA . LEU A 1 173 ? -20.289 -1.953 22.242 1.00 82.00 173 LEU A CA 1
ATOM 1426 C C . LEU A 1 173 ? -20.247 -2.210 23.751 1.00 82.00 173 LEU A C 1
ATOM 1428 O O . LEU A 1 173 ? -21.277 -2.498 24.352 1.00 82.00 173 LEU A O 1
ATOM 1432 N N . SER A 1 174 ? -19.071 -2.071 24.367 1.00 79.38 174 SER A N 1
ATOM 1433 C CA . SER A 1 174 ? -18.920 -2.162 25.819 1.00 79.38 174 SER A CA 1
ATOM 1434 C C . SER A 1 174 ? -19.733 -1.077 26.535 1.00 79.38 174 SER A C 1
ATOM 1436 O O . SER A 1 174 ? -20.466 -1.392 27.464 1.00 79.38 174 SER A O 1
ATOM 1438 N N . GLU A 1 175 ? -19.653 0.193 26.122 1.00 78.25 175 GLU A N 1
ATOM 1439 C CA . GLU A 1 175 ? -20.456 1.271 26.724 1.00 78.25 175 GLU A CA 1
ATOM 1440 C C . GLU A 1 175 ? -21.966 1.072 26.511 1.00 78.25 175 GLU A C 1
ATOM 1442 O O . GLU A 1 175 ? -22.754 1.277 27.435 1.00 78.25 175 GLU A O 1
ATOM 1447 N N . GLU A 1 176 ? -22.387 0.622 25.328 1.00 77.38 176 GLU A N 1
ATOM 1448 C CA . GLU A 1 176 ? -23.795 0.325 25.049 1.00 77.38 176 GLU A CA 1
ATOM 1449 C C . GLU A 1 176 ? -24.320 -0.798 25.952 1.00 77.38 176 GLU A C 1
ATOM 1451 O O . GLU A 1 176 ? -25.396 -0.684 26.545 1.00 77.38 176 GLU A O 1
ATOM 1456 N N . ALA A 1 177 ? -23.547 -1.872 26.099 1.00 71.75 177 ALA A N 1
ATOM 1457 C CA . ALA A 1 177 ? -23.889 -2.976 26.977 1.00 71.75 177 ALA A CA 1
ATOM 1458 C C . ALA A 1 177 ? -23.982 -2.522 28.443 1.00 71.75 177 ALA A C 1
ATOM 1460 O O . ALA A 1 177 ? -24.957 -2.871 29.109 1.00 71.75 177 ALA A O 1
ATOM 1461 N N . LYS A 1 178 ? -23.064 -1.668 28.924 1.00 69.25 178 LYS A N 1
ATOM 1462 C CA . LYS A 1 178 ? -23.165 -1.063 30.268 1.00 69.25 178 LYS A CA 1
ATOM 1463 C C . LYS A 1 178 ? -24.487 -0.316 30.452 1.00 69.25 178 LYS A C 1
ATOM 1465 O O . LYS A 1 178 ? -25.171 -0.528 31.450 1.00 69.25 178 LYS A O 1
ATOM 1470 N N . MET A 1 179 ? -24.880 0.512 29.481 1.00 70.56 179 MET A N 1
ATOM 1471 C CA . MET A 1 179 ? -26.136 1.268 29.544 1.00 70.56 179 MET A CA 1
ATOM 1472 C C . MET A 1 179 ? -27.370 0.360 29.597 1.00 70.56 179 MET A C 1
ATOM 1474 O O . MET A 1 179 ? -28.298 0.630 30.360 1.00 70.56 179 MET A O 1
ATOM 1478 N N . ARG A 1 180 ? -27.381 -0.740 28.833 1.00 71.81 180 ARG A N 1
ATOM 1479 C CA . ARG A 1 180 ? -28.507 -1.689 28.817 1.00 71.81 1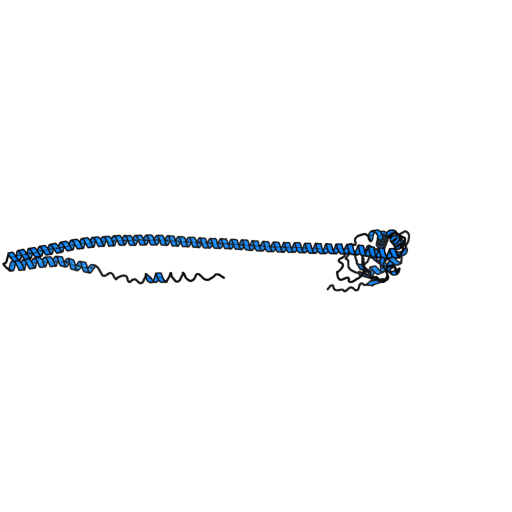80 ARG A CA 1
ATOM 1480 C C . ARG A 1 180 ? -28.719 -2.377 30.167 1.00 71.81 180 ARG A C 1
ATOM 1482 O O . ARG A 1 180 ? -29.867 -2.525 30.579 1.00 71.81 180 ARG A O 1
ATOM 1489 N N . VAL A 1 181 ? -27.653 -2.756 30.878 1.00 71.69 181 VAL A N 1
ATOM 1490 C CA . VAL A 1 181 ? -27.802 -3.414 32.191 1.00 71.69 181 VAL A CA 1
ATOM 1491 C C . VAL A 1 181 ? -28.391 -2.458 33.232 1.00 71.69 181 VAL A C 1
ATOM 1493 O O . VAL A 1 181 ? -29.256 -2.867 33.998 1.00 71.69 181 VAL A O 1
ATOM 1496 N N . ILE A 1 182 ? -28.019 -1.171 33.219 1.00 69.69 182 ILE A N 1
ATOM 1497 C CA . ILE A 1 182 ? -28.613 -0.160 34.120 1.00 69.69 182 ILE A CA 1
ATOM 1498 C C . ILE A 1 182 ? -30.124 -0.073 33.900 1.00 69.69 182 ILE A C 1
ATOM 1500 O O . ILE A 1 182 ? -30.903 -0.130 34.852 1.00 69.69 182 ILE A O 1
ATOM 1504 N N . VAL A 1 183 ? -30.541 0.048 32.635 1.00 72.88 183 VAL A N 1
ATOM 1505 C CA . VAL A 1 183 ? -31.959 0.151 32.275 1.00 72.88 183 VAL A CA 1
ATOM 1506 C C . VAL A 1 183 ? -32.711 -1.110 32.702 1.00 72.88 183 VAL A C 1
ATOM 1508 O O . VAL A 1 183 ? -33.798 -0.994 33.262 1.00 72.88 183 VAL A O 1
ATOM 1511 N N . ASN A 1 184 ? -32.118 -2.296 32.528 1.00 77.00 184 ASN A N 1
ATOM 1512 C CA . ASN A 1 184 ? -32.718 -3.562 32.955 1.00 77.00 184 ASN A CA 1
ATOM 1513 C C . ASN A 1 184 ? -32.837 -3.678 34.481 1.00 77.00 184 ASN A C 1
ATOM 1515 O O . ASN A 1 184 ? -33.918 -4.000 34.974 1.00 77.00 184 ASN A O 1
ATOM 1519 N N . ASN A 1 185 ? -31.765 -3.382 35.226 1.00 80.44 185 ASN A N 1
ATOM 1520 C CA . ASN A 1 185 ? -31.763 -3.377 36.693 1.00 80.44 185 ASN A CA 1
ATOM 1521 C C . ASN A 1 185 ? -32.863 -2.463 37.231 1.00 80.44 185 ASN A C 1
ATOM 1523 O O . ASN A 1 185 ? -33.665 -2.860 38.076 1.00 80.44 185 ASN A O 1
ATOM 1527 N N . ARG A 1 186 ? -32.910 -1.233 36.709 1.00 80.94 186 ARG A N 1
ATOM 1528 C CA . ARG A 1 186 ? -33.872 -0.219 37.122 1.00 80.94 186 ARG A CA 1
ATOM 1529 C C . ARG A 1 186 ? -35.300 -0.627 36.777 1.00 80.94 186 ARG A C 1
ATOM 1531 O O . ARG A 1 186 ? -36.151 -0.575 37.657 1.00 80.94 186 ARG A O 1
ATOM 1538 N N . ALA A 1 187 ? -35.553 -1.073 35.547 1.00 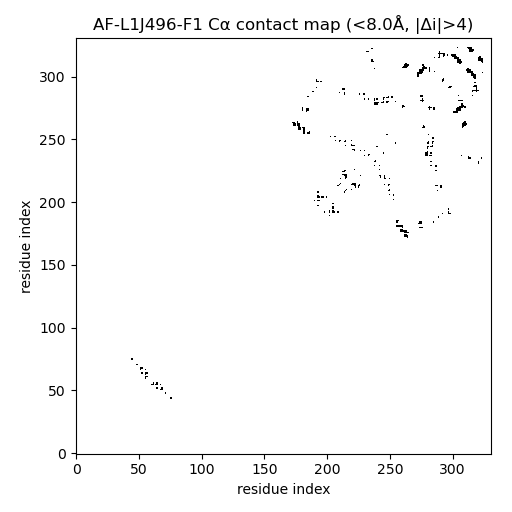79.50 187 ALA A N 1
ATOM 1539 C CA . ALA A 1 187 ? -36.886 -1.478 35.109 1.00 79.50 187 ALA A CA 1
ATOM 1540 C C . ALA A 1 187 ? -37.427 -2.661 35.927 1.00 79.50 187 ALA A C 1
ATOM 1542 O O . ALA A 1 187 ? -38.585 -2.639 36.339 1.00 79.50 187 ALA A O 1
ATOM 1543 N N . LEU A 1 188 ? -36.595 -3.672 36.211 1.00 83.81 188 LEU A N 1
ATOM 1544 C CA . LEU A 1 188 ? -36.993 -4.810 37.044 1.00 83.81 188 LEU A CA 1
ATOM 1545 C C . LEU A 1 188 ? -37.389 -4.376 38.455 1.00 83.81 188 LEU A C 1
ATOM 1547 O O . LEU A 1 188 ? -38.435 -4.789 38.957 1.00 83.81 188 LEU A O 1
ATOM 1551 N N . ILE A 1 189 ? -36.571 -3.530 39.079 1.00 85.50 189 ILE A N 1
ATOM 1552 C CA . ILE A 1 189 ? -36.836 -3.022 40.425 1.00 85.50 189 ILE A CA 1
ATOM 1553 C C . ILE A 1 189 ? -38.086 -2.139 40.427 1.00 85.50 189 ILE A C 1
ATOM 1555 O O . ILE A 1 189 ? -38.942 -2.306 41.289 1.00 85.50 189 ILE A O 1
ATOM 1559 N N . GLU A 1 190 ? -38.238 -1.248 39.447 1.00 83.00 190 GLU A N 1
ATOM 1560 C CA . GLU A 1 190 ? -39.413 -0.382 39.308 1.00 83.00 190 GLU A CA 1
ATOM 1561 C C . GLU A 1 190 ? -40.712 -1.184 39.195 1.00 83.00 190 GLU A C 1
ATOM 1563 O O . GLU A 1 190 ? -41.660 -0.920 39.936 1.00 83.00 190 GLU A O 1
ATOM 1568 N N . ILE A 1 191 ? -40.742 -2.204 38.331 1.00 81.19 191 ILE A N 1
ATOM 1569 C CA . ILE A 1 191 ? -41.907 -3.084 38.164 1.00 81.19 191 ILE A CA 1
ATOM 1570 C C . ILE A 1 191 ? -42.228 -3.811 39.473 1.00 81.19 191 ILE A C 1
ATOM 1572 O O . ILE A 1 191 ? -43.392 -3.889 39.870 1.00 81.19 191 ILE A O 1
ATOM 1576 N N . ALA A 1 192 ? -41.211 -4.344 40.149 1.00 88.38 192 ALA A N 1
ATOM 1577 C CA . ALA A 1 192 ? -41.406 -5.121 41.364 1.00 88.38 192 ALA A CA 1
ATOM 1578 C C . ALA A 1 192 ? -41.888 -4.259 42.540 1.00 88.38 192 ALA A C 1
ATOM 1580 O O . ALA A 1 192 ? -42.779 -4.665 43.283 1.00 88.38 192 ALA A O 1
ATOM 1581 N N . ILE A 1 193 ? -41.351 -3.046 42.682 1.00 88.31 193 ILE A N 1
ATOM 1582 C CA . ILE A 1 193 ? -41.741 -2.112 43.743 1.00 88.31 193 ILE A CA 1
ATOM 1583 C C . ILE A 1 193 ? -43.139 -1.549 43.501 1.00 88.31 193 ILE A C 1
ATOM 1585 O O . ILE A 1 193 ? -43.919 -1.466 44.445 1.00 88.31 193 ILE A O 1
ATOM 1589 N N . ALA A 1 194 ? -43.503 -1.260 42.248 1.00 85.38 194 ALA A N 1
ATOM 1590 C CA . ALA A 1 194 ? -44.868 -0.862 41.908 1.00 85.38 194 ALA A CA 1
ATOM 1591 C C . ALA A 1 194 ? -45.907 -1.943 42.270 1.00 85.38 194 ALA A C 1
ATOM 1593 O O . ALA A 1 194 ? -47.047 -1.614 42.592 1.00 85.38 194 ALA A O 1
ATOM 1594 N N . ARG A 1 195 ? -45.515 -3.227 42.238 1.00 90.06 195 ARG A N 1
ATOM 1595 C CA . ARG A 1 195 ? -46.339 -4.358 42.703 1.00 90.06 195 ARG A CA 1
ATOM 1596 C C . ARG A 1 195 ? -46.328 -4.528 44.223 1.00 90.06 195 ARG A C 1
ATOM 1598 O O . ARG A 1 195 ? -47.305 -5.029 44.766 1.00 90.06 195 ARG A O 1
ATOM 1605 N N . TYR A 1 196 ? -45.238 -4.146 44.886 1.00 91.00 196 TYR A N 1
ATOM 1606 C CA . TYR A 1 196 ? -45.089 -4.243 46.339 1.00 91.00 196 TYR A CA 1
ATOM 1607 C C . TYR A 1 196 ? -45.977 -3.235 47.071 1.00 91.00 196 TYR A C 1
ATOM 1609 O O . TYR A 1 196 ? -46.732 -3.612 47.962 1.00 91.00 196 TYR A O 1
ATOM 1617 N N . ASP A 1 197 ? -45.891 -1.964 46.680 1.00 89.94 197 ASP A N 1
ATOM 1618 C CA . ASP A 1 197 ? -46.722 -0.893 47.218 1.00 89.94 197 ASP A CA 1
ATOM 1619 C C . ASP A 1 197 ? -46.863 0.217 46.171 1.00 89.94 197 ASP A C 1
ATOM 1621 O O . ASP A 1 197 ? -45.945 1.000 45.925 1.00 89.94 197 ASP A O 1
ATOM 1625 N N . CYS A 1 198 ? -48.035 0.286 45.542 1.00 86.75 198 CYS A N 1
ATOM 1626 C CA . CYS A 1 198 ? -48.314 1.265 44.497 1.00 86.75 198 CYS A CA 1
ATOM 1627 C C . CYS A 1 198 ? -48.593 2.680 45.032 1.00 86.75 198 CYS A C 1
ATOM 1629 O O . CYS A 1 198 ? -48.797 3.595 44.236 1.00 86.75 198 CYS A O 1
ATOM 1631 N N . THR A 1 199 ? -48.666 2.868 46.355 1.00 92.12 199 THR A N 1
ATOM 1632 C CA . THR A 1 199 ? -49.021 4.158 46.972 1.00 92.12 199 THR A CA 1
ATOM 1633 C C . THR A 1 199 ? -47.809 5.034 47.278 1.00 92.12 199 THR A C 1
ATOM 1635 O O . THR A 1 199 ? -47.951 6.245 47.462 1.00 92.12 199 THR A O 1
ATOM 1638 N N . VAL A 1 200 ? -46.613 4.446 47.293 1.00 90.75 200 VAL A N 1
ATOM 1639 C CA . VAL A 1 200 ? -45.361 5.131 47.623 1.00 90.75 200 VAL A CA 1
ATOM 1640 C C . VAL A 1 200 ? -44.535 5.438 46.375 1.00 90.75 200 VAL A C 1
ATOM 1642 O O . VAL A 1 200 ? -44.610 4.760 45.353 1.00 90.75 200 VAL A O 1
ATOM 1645 N N . SER A 1 201 ? -43.707 6.485 46.452 1.00 88.50 201 SER A N 1
ATOM 1646 C CA . SER A 1 201 ? -42.717 6.760 45.402 1.00 88.50 201 SER A CA 1
ATOM 1647 C C . SER A 1 201 ? -41.715 5.605 45.283 1.00 88.50 201 SER A C 1
ATOM 1649 O O . SER A 1 201 ? -41.420 4.958 46.285 1.00 88.50 201 SER A O 1
ATOM 1651 N N . LEU A 1 202 ? -41.123 5.392 44.100 1.00 83.62 202 LEU A N 1
ATOM 1652 C CA . LEU A 1 202 ? -40.104 4.351 43.883 1.00 83.62 202 LEU A CA 1
ATOM 1653 C C . LEU A 1 202 ? -39.005 4.370 44.957 1.00 83.62 202 LEU A C 1
ATOM 1655 O O . LEU A 1 202 ? -38.659 3.330 45.509 1.00 83.62 202 LEU A O 1
ATOM 1659 N N . THR A 1 203 ? -38.481 5.557 45.270 1.00 86.19 203 THR A N 1
ATOM 1660 C CA . THR A 1 203 ? -37.421 5.741 46.269 1.00 86.19 203 THR A CA 1
ATOM 1661 C C . THR A 1 203 ? -37.848 5.259 47.648 1.00 86.19 203 THR A C 1
ATOM 1663 O O . THR A 1 203 ? -37.089 4.559 48.319 1.00 86.19 203 THR A O 1
ATOM 1666 N N . GLU A 1 204 ? -39.065 5.606 48.063 1.00 89.62 204 GLU A N 1
ATOM 1667 C CA . GLU A 1 204 ? -39.593 5.206 49.366 1.00 89.62 204 GLU A CA 1
ATOM 1668 C C . GLU A 1 204 ? -39.980 3.724 49.390 1.00 89.62 204 GLU A C 1
ATOM 1670 O O . GLU A 1 204 ? -39.729 3.041 50.380 1.00 89.62 204 GLU A O 1
ATOM 1675 N N . GLY A 1 205 ? -40.502 3.196 48.281 1.00 90.81 205 GLY A N 1
ATOM 1676 C CA . GLY A 1 205 ? -40.815 1.780 48.122 1.00 90.81 205 GLY A CA 1
ATOM 1677 C C . GLY A 1 205 ? -39.569 0.902 48.204 1.00 90.81 205 GLY A C 1
ATOM 1678 O O . GLY A 1 205 ? -39.544 -0.047 48.986 1.00 90.81 205 GLY A O 1
ATOM 1679 N N . VAL A 1 206 ? -38.493 1.252 47.487 1.00 89.62 206 VAL A N 1
ATOM 1680 C CA . VAL A 1 206 ? -37.208 0.537 47.589 1.00 89.62 206 VAL A CA 1
ATOM 1681 C C . VAL A 1 206 ? -36.638 0.648 48.995 1.00 89.62 206 VAL A C 1
ATOM 1683 O O . VAL A 1 206 ? -36.226 -0.363 49.556 1.00 89.62 206 VAL A O 1
ATOM 1686 N N . ARG A 1 207 ? -36.639 1.843 49.599 1.00 90.69 207 ARG A N 1
ATOM 1687 C CA . ARG A 1 207 ? -36.157 2.038 50.974 1.00 90.69 207 ARG A CA 1
ATOM 1688 C C . ARG A 1 207 ? -36.919 1.152 51.960 1.00 90.69 207 ARG A C 1
ATOM 1690 O O . ARG A 1 207 ? -36.295 0.436 52.741 1.00 90.69 207 ARG A O 1
ATOM 1697 N N . THR A 1 208 ? -38.246 1.175 51.900 1.00 92.50 208 THR A N 1
ATOM 1698 C CA . THR A 1 208 ? -39.125 0.370 52.756 1.00 92.50 208 THR A CA 1
ATOM 1699 C C . THR A 1 208 ? -38.878 -1.119 52.542 1.00 92.50 208 THR A C 1
ATOM 1701 O O . THR A 1 208 ? -38.732 -1.861 53.512 1.00 92.50 208 THR A O 1
ATOM 1704 N N . PHE A 1 209 ? -38.744 -1.559 51.289 1.00 94.19 209 PHE A N 1
ATOM 1705 C CA . PHE A 1 209 ? -38.465 -2.954 50.964 1.00 94.19 209 PHE A CA 1
ATOM 1706 C C . PHE A 1 209 ? -37.098 -3.410 51.497 1.00 94.19 209 PHE A C 1
ATOM 1708 O O . PHE A 1 209 ? -37.004 -4.427 52.182 1.00 94.19 209 PHE A O 1
ATOM 1715 N N . VAL A 1 210 ? -36.036 -2.641 51.239 1.00 93.00 210 VAL A N 1
ATOM 1716 C CA . VAL A 1 210 ? -34.672 -2.947 51.696 1.00 93.00 210 VAL A CA 1
ATOM 1717 C C . VAL A 1 210 ? -34.617 -3.024 53.221 1.00 93.00 210 VAL A C 1
ATOM 1719 O O . VAL A 1 210 ? -34.086 -3.991 53.766 1.00 93.00 210 VAL A O 1
ATOM 1722 N N . MET A 1 211 ? -35.189 -2.041 53.917 1.00 92.38 211 MET A N 1
ATOM 1723 C CA . MET A 1 211 ? -35.158 -1.981 55.381 1.00 92.38 211 MET A CA 1
ATOM 1724 C C . MET A 1 211 ? -36.073 -3.022 56.037 1.00 92.38 211 MET A C 1
ATOM 1726 O O . MET A 1 211 ? -35.783 -3.460 57.146 1.00 92.38 211 MET A O 1
ATOM 1730 N N . GLY A 1 212 ? -37.157 -3.421 55.367 1.00 93.50 212 GLY A N 1
ATOM 1731 C CA . GLY A 1 212 ? -38.089 -4.432 55.865 1.00 93.50 212 GLY A CA 1
ATOM 1732 C C . GLY A 1 212 ? -37.626 -5.873 55.638 1.00 93.50 212 GLY A C 1
ATOM 1733 O O . GLY A 1 212 ? -37.900 -6.735 56.469 1.00 93.50 212 GLY A O 1
ATOM 1734 N N . HIS A 1 213 ? -36.918 -6.142 54.533 1.00 94.06 213 HIS A N 1
ATOM 1735 C CA . HIS A 1 213 ? -36.622 -7.516 54.095 1.00 94.06 213 HIS A CA 1
ATOM 1736 C C . HIS A 1 213 ? -35.131 -7.857 54.034 1.00 94.06 213 HIS A C 1
ATOM 1738 O O . HIS A 1 213 ? -34.744 -9.006 54.275 1.00 94.06 213 HIS A O 1
ATOM 1744 N N . LEU A 1 214 ? -34.277 -6.894 53.686 1.00 94.94 214 LEU A N 1
ATOM 1745 C CA . LEU A 1 214 ? -32.884 -7.170 53.311 1.00 94.94 214 LEU A CA 1
ATOM 1746 C C . LEU A 1 214 ? -31.875 -6.753 54.381 1.00 94.94 214 LEU A C 1
ATOM 1748 O O . LEU A 1 214 ? -30.820 -7.381 54.510 1.00 94.94 214 LEU A O 1
ATOM 1752 N N . LEU A 1 215 ? -32.198 -5.726 55.160 1.00 94.38 215 LEU A N 1
ATOM 1753 C CA . LEU A 1 215 ? -31.391 -5.223 56.265 1.00 94.38 215 LEU A CA 1
ATOM 1754 C C . LEU A 1 215 ? -32.105 -5.462 57.600 1.00 94.38 215 LEU A C 1
ATOM 1756 O O . LEU A 1 215 ? -33.317 -5.622 57.663 1.00 94.38 215 LEU A O 1
ATOM 1760 N N . ALA A 1 216 ? -31.332 -5.521 58.678 1.00 93.38 216 ALA A N 1
ATOM 1761 C CA . ALA A 1 216 ? -31.800 -5.741 60.034 1.00 93.38 216 ALA A CA 1
ATOM 1762 C C . ALA A 1 216 ? -31.135 -4.756 61.003 1.00 93.38 216 ALA A C 1
ATOM 1764 O O . ALA A 1 216 ? -29.917 -4.540 60.974 1.00 93.38 216 ALA A O 1
ATOM 1765 N N . GLY A 1 217 ? -31.957 -4.221 61.908 1.00 88.44 217 GLY A N 1
ATOM 1766 C CA . GLY A 1 217 ? -31.542 -3.371 63.019 1.00 88.44 217 GLY A CA 1
ATOM 1767 C C . GLY A 1 217 ? -31.055 -1.968 62.619 1.00 88.44 217 GLY A C 1
ATOM 1768 O O . GLY A 1 217 ? -30.885 -1.657 61.443 1.00 88.44 217 GLY A O 1
ATOM 1769 N N . PRO A 1 218 ? -30.767 -1.106 63.612 1.00 84.69 218 PRO A N 1
ATOM 1770 C CA . PRO A 1 218 ? -30.375 0.290 63.385 1.00 84.69 218 PRO A CA 1
ATOM 1771 C C . PRO A 1 218 ? -28.982 0.441 62.756 1.00 84.69 218 PRO A C 1
ATOM 1773 O O . PRO A 1 218 ? -28.613 1.520 62.306 1.00 84.69 218 PRO A O 1
ATOM 1776 N N . LYS A 1 219 ? -28.188 -0.636 62.745 1.00 88.12 219 LYS A N 1
ATOM 1777 C CA . LYS A 1 219 ? -26.838 -0.661 62.168 1.00 88.12 219 LYS A CA 1
ATOM 1778 C C . LYS A 1 219 ? -26.825 -1.038 60.686 1.00 88.12 219 LYS A C 1
ATOM 1780 O O . LYS A 1 219 ? -25.736 -1.170 60.136 1.00 88.12 219 LYS A O 1
ATOM 1785 N N . ASN A 1 220 ? -27.992 -1.232 60.062 1.00 91.69 220 ASN A N 1
ATOM 1786 C CA . ASN A 1 220 ? -28.110 -1.661 58.669 1.00 91.69 220 ASN A CA 1
ATOM 1787 C C . ASN A 1 220 ? -27.253 -2.899 58.393 1.00 91.69 220 ASN A C 1
ATOM 1789 O O . ASN A 1 220 ? -26.474 -2.909 57.446 1.00 91.69 220 ASN A O 1
ATOM 1793 N N . THR A 1 221 ? -27.326 -3.912 59.259 1.00 94.44 221 THR A N 1
ATOM 1794 C CA . THR A 1 221 ? -26.641 -5.196 59.039 1.00 94.44 221 THR A CA 1
ATOM 1795 C C . THR A 1 221 ? -27.481 -6.088 58.137 1.00 94.44 221 THR A C 1
ATOM 1797 O O . THR A 1 221 ? -28.699 -5.965 58.145 1.00 94.44 221 THR A O 1
ATOM 1800 N N . LEU A 1 222 ? -26.870 -7.004 57.386 1.00 95.81 222 LEU A N 1
ATOM 1801 C CA . LEU A 1 222 ? -27.617 -7.936 56.541 1.00 95.81 222 LEU A CA 1
ATOM 1802 C C . LEU A 1 222 ? -28.627 -8.764 57.356 1.00 95.81 222 LEU A C 1
ATOM 1804 O O . LEU A 1 222 ? -28.279 -9.359 58.388 1.00 95.81 222 LEU A O 1
ATOM 1808 N N . SER A 1 223 ? -29.864 -8.848 56.855 1.00 96.38 223 SER A N 1
ATOM 1809 C CA . SER A 1 223 ? -30.869 -9.774 57.378 1.00 96.38 223 SER A CA 1
ATOM 1810 C C . SER A 1 223 ? -30.379 -11.223 57.267 1.00 96.38 223 SER A C 1
ATOM 1812 O O . SER A 1 223 ? -29.408 -11.529 56.567 1.00 96.38 223 SER A O 1
ATOM 1814 N N . GLU A 1 224 ? -31.019 -12.140 57.992 1.00 96.81 224 GLU A N 1
ATOM 1815 C CA . GLU A 1 224 ? -30.669 -13.564 57.916 1.00 96.81 224 GLU A CA 1
ATOM 1816 C C . GLU A 1 224 ? -30.814 -14.106 56.488 1.00 96.81 224 GLU A C 1
ATOM 1818 O O . GLU A 1 224 ? -29.929 -14.811 55.998 1.00 96.81 224 GLU A O 1
ATOM 1823 N N . TYR A 1 225 ? -31.870 -13.676 55.791 1.00 96.56 225 TYR A N 1
ATOM 1824 C CA . TYR A 1 225 ? -32.077 -13.958 54.375 1.00 96.56 225 TYR A CA 1
ATOM 1825 C C . TYR A 1 225 ? -30.889 -13.487 53.527 1.00 96.56 225 TYR A C 1
ATOM 1827 O O . TYR A 1 225 ? -30.267 -14.286 52.828 1.00 96.56 225 TYR A O 1
ATOM 1835 N N . SER A 1 226 ? -30.519 -12.208 53.636 1.00 96.31 226 SER A N 1
ATOM 1836 C CA . SER A 1 226 ? -29.435 -11.625 52.840 1.00 96.31 226 SER A CA 1
ATOM 1837 C C . SER A 1 226 ? -28.086 -12.292 53.112 1.00 96.31 226 SER A C 1
ATOM 1839 O O . SER A 1 226 ? -27.316 -12.519 52.182 1.00 96.31 226 SER A O 1
ATOM 1841 N N . ARG A 1 227 ? -27.797 -12.670 54.367 1.00 96.94 227 ARG A N 1
ATOM 1842 C CA . ARG A 1 227 ? -26.581 -13.430 54.715 1.00 96.94 227 ARG A CA 1
ATOM 1843 C C . ARG A 1 227 ? -26.553 -14.805 54.057 1.00 96.94 227 ARG A C 1
ATOM 1845 O O . ARG A 1 227 ? -25.505 -15.206 53.553 1.00 96.94 227 ARG A O 1
ATOM 1852 N N . ARG A 1 228 ? -27.689 -15.507 54.024 1.00 97.25 228 ARG A N 1
ATOM 1853 C CA . ARG A 1 228 ? -27.813 -16.811 53.360 1.00 97.25 228 ARG A CA 1
ATOM 1854 C C . ARG A 1 228 ? -27.546 -16.703 51.858 1.00 97.25 228 ARG A C 1
ATOM 1856 O O . ARG A 1 228 ? -26.721 -17.455 51.346 1.00 97.25 228 ARG A O 1
ATOM 1863 N N . VAL A 1 229 ? -28.178 -15.744 51.179 1.00 95.88 229 VAL A N 1
ATOM 1864 C CA . VAL A 1 229 ? -27.970 -15.499 49.739 1.00 95.88 229 VAL A CA 1
ATOM 1865 C C . VAL A 1 229 ? -26.518 -15.091 49.459 1.00 95.88 229 VAL A C 1
ATOM 1867 O O . VAL A 1 229 ? -25.890 -15.664 48.574 1.00 95.88 229 VAL A O 1
ATOM 1870 N N . CYS A 1 230 ? -25.926 -14.190 50.256 1.00 95.62 230 CYS A N 1
ATOM 1871 C CA . CYS A 1 230 ? -24.489 -13.877 50.189 1.00 95.62 230 CYS A CA 1
ATOM 1872 C C . CYS A 1 230 ? -23.619 -15.138 50.288 1.00 95.62 230 CYS A C 1
ATOM 1874 O O . CYS A 1 230 ? -22.663 -15.293 49.534 1.00 95.62 230 CYS A O 1
ATOM 1876 N N . GLY A 1 231 ? -23.940 -16.040 51.220 1.00 96.06 231 GLY A N 1
ATOM 1877 C CA . GLY A 1 231 ? -23.246 -17.317 51.375 1.00 96.06 231 GLY A CA 1
ATOM 1878 C C . GLY A 1 231 ? -23.314 -18.177 50.113 1.00 96.06 231 GLY A C 1
ATOM 1879 O O . GLY A 1 231 ? -22.291 -18.702 49.685 1.00 96.06 231 GLY A O 1
ATOM 1880 N N . GLN A 1 232 ? -24.486 -18.254 49.477 1.00 96.44 232 GLN A N 1
ATOM 1881 C CA . GLN A 1 232 ? -24.676 -18.981 48.218 1.00 96.44 232 GLN A CA 1
ATOM 1882 C C . GLN A 1 232 ? -23.891 -18.347 47.062 1.00 96.44 232 GLN A C 1
ATOM 1884 O O . GLN A 1 232 ? -23.198 -19.049 46.327 1.00 96.44 232 GLN A O 1
ATOM 1889 N N . LEU A 1 233 ? -23.933 -17.019 46.934 1.00 95.56 233 LEU A N 1
ATOM 1890 C CA . LEU A 1 233 ? -23.239 -16.267 45.884 1.00 95.56 233 LEU A CA 1
ATOM 1891 C C . LEU A 1 233 ? -21.713 -16.455 45.915 1.00 95.56 233 LEU A C 1
ATOM 1893 O O . LEU A 1 233 ? -21.077 -16.477 44.857 1.00 95.56 233 LEU A O 1
ATOM 1897 N N . ARG A 1 234 ? -21.120 -16.696 47.093 1.00 96.06 234 ARG A N 1
ATOM 1898 C CA . ARG A 1 234 ? -19.682 -17.009 47.220 1.00 96.06 234 ARG A CA 1
ATOM 1899 C C . ARG A 1 234 ? -19.269 -18.243 46.426 1.00 96.06 234 ARG A C 1
ATOM 1901 O O . ARG A 1 234 ? -18.166 -18.256 45.882 1.00 96.06 234 ARG A O 1
ATOM 1908 N N . HIS A 1 235 ? -20.144 -19.240 46.287 1.00 95.19 235 HIS A N 1
ATOM 1909 C CA . HIS A 1 235 ? -19.866 -20.428 45.472 1.00 95.19 235 HIS A CA 1
ATOM 1910 C C . HIS A 1 235 ? -19.761 -20.116 43.972 1.00 95.19 235 HIS A C 1
ATOM 1912 O O . HIS A 1 235 ? -19.127 -20.867 43.236 1.00 95.19 235 HIS A O 1
ATOM 1918 N N . PHE A 1 236 ? -20.310 -18.982 43.530 1.00 93.56 236 PHE A N 1
ATOM 1919 C CA . PHE A 1 236 ? -20.275 -18.517 42.142 1.00 93.56 236 PHE A CA 1
ATOM 1920 C C . PHE A 1 236 ? -19.198 -17.447 41.890 1.00 93.56 236 PHE A C 1
ATOM 1922 O O . PHE A 1 236 ? -19.147 -16.851 40.813 1.00 93.56 236 PHE A O 1
ATOM 1929 N N . GLY A 1 237 ? -18.306 -17.217 42.862 1.00 92.50 237 GLY A N 1
ATOM 1930 C CA . GLY A 1 237 ? -17.191 -16.271 42.754 1.00 92.50 237 GLY A CA 1
ATOM 1931 C C . GLY A 1 237 ? -17.494 -14.855 43.250 1.00 92.50 237 GLY A C 1
ATOM 1932 O O . GLY A 1 237 ? -16.645 -13.976 43.097 1.00 92.50 237 GLY A O 1
ATOM 1933 N N . PHE A 1 238 ? -18.659 -14.629 43.864 1.00 92.81 238 PHE A N 1
ATOM 1934 C CA . PHE A 1 238 ? -19.027 -13.354 44.482 1.00 92.81 238 PHE A CA 1
ATOM 1935 C C . PHE A 1 238 ? -18.601 -13.306 45.951 1.00 92.81 238 PHE A C 1
ATOM 1937 O O . PHE A 1 238 ? -19.271 -13.848 46.830 1.00 92.81 238 PHE A O 1
ATOM 1944 N N . ALA A 1 239 ? -17.440 -12.710 46.218 1.00 92.94 239 ALA A N 1
ATOM 1945 C CA . ALA A 1 239 ? -16.778 -12.753 47.521 1.00 92.94 239 ALA A CA 1
ATOM 1946 C C . ALA A 1 239 ? -16.823 -11.406 48.265 1.00 92.94 239 ALA A C 1
ATOM 1948 O O . ALA A 1 239 ? -15.958 -11.123 49.101 1.00 92.94 239 ALA A O 1
ATOM 1949 N N . GLY A 1 240 ? -17.831 -10.574 47.992 1.00 92.12 240 GLY A N 1
ATOM 1950 C CA . GLY A 1 240 ? -18.057 -9.310 48.675 1.00 92.12 240 GLY A CA 1
ATOM 1951 C C . GLY A 1 240 ? -18.156 -9.470 50.195 1.00 92.12 240 GLY A C 1
ATOM 1952 O O . GLY A 1 240 ? -18.822 -10.362 50.730 1.00 92.12 240 GLY A O 1
ATOM 1953 N N . LYS A 1 241 ? -17.487 -8.570 50.925 1.00 95.62 241 LYS A N 1
ATOM 1954 C CA . LYS A 1 241 ? -17.612 -8.493 52.387 1.00 95.62 241 LYS A CA 1
ATOM 1955 C C . LYS A 1 241 ? -19.042 -8.096 52.741 1.00 95.62 241 LYS A C 1
ATOM 1957 O O . LYS A 1 241 ? -19.551 -7.117 52.205 1.00 95.62 241 LYS A O 1
ATOM 1962 N N . GLU A 1 242 ? -19.654 -8.781 53.705 1.00 95.00 242 GLU A N 1
ATOM 1963 C CA . GLU A 1 242 ? -21.053 -8.540 54.099 1.00 95.00 242 GLU A CA 1
ATOM 1964 C C . GLU A 1 242 ? -21.332 -7.082 54.465 1.00 95.00 242 GLU A C 1
ATOM 1966 O O . GLU A 1 242 ? -22.358 -6.543 54.076 1.00 95.00 242 GLU A O 1
ATOM 1971 N N . GLN A 1 243 ? -20.397 -6.416 55.150 1.00 94.12 243 GLN A N 1
ATOM 1972 C CA . GLN A 1 243 ? -20.507 -4.991 55.481 1.00 94.12 243 GLN A CA 1
ATOM 1973 C C . GLN A 1 243 ? -20.583 -4.109 54.229 1.00 94.12 243 GLN A C 1
ATOM 1975 O O . GLN A 1 243 ? -21.356 -3.154 54.195 1.00 94.12 243 GLN A O 1
ATOM 1980 N N . SER A 1 244 ? -19.801 -4.440 53.200 1.00 94.88 244 SER A N 1
ATOM 1981 C CA . SER A 1 244 ? -19.820 -3.724 51.928 1.00 94.88 244 SER A CA 1
ATOM 1982 C C . SER A 1 244 ? -21.126 -3.982 51.180 1.00 94.88 244 SER A C 1
ATOM 1984 O O . SER A 1 244 ? -21.744 -3.027 50.733 1.00 94.88 244 SER A O 1
ATOM 1986 N N . VAL A 1 245 ? -21.605 -5.231 51.131 1.00 94.44 245 VAL A N 1
ATOM 1987 C CA . VAL A 1 245 ? -22.907 -5.571 50.522 1.00 94.44 245 VAL A CA 1
ATOM 1988 C C . VAL A 1 245 ? -24.060 -4.871 51.245 1.00 94.44 245 VAL A C 1
ATOM 1990 O O . VAL A 1 245 ? -24.955 -4.331 50.610 1.00 94.44 245 VAL A O 1
ATOM 1993 N N . SER A 1 246 ? -24.015 -4.802 52.577 1.00 93.12 246 SER A N 1
ATOM 1994 C CA . SER A 1 246 ? -25.003 -4.085 53.391 1.00 93.12 246 SER A CA 1
ATOM 1995 C C . SER A 1 246 ? -25.042 -2.590 53.075 1.00 93.12 246 SER A C 1
ATOM 1997 O O . SER A 1 246 ? -26.111 -1.986 52.993 1.00 93.12 246 SER A O 1
ATOM 1999 N N . LYS A 1 247 ? -23.861 -1.992 52.875 1.00 93.31 247 LYS A N 1
ATOM 2000 C CA . LYS A 1 247 ? -23.720 -0.594 52.470 1.00 93.31 247 LYS A CA 1
ATOM 2001 C C . LYS A 1 247 ? -24.267 -0.366 51.058 1.00 93.31 247 LYS A C 1
ATOM 2003 O O . LYS A 1 247 ? -24.986 0.606 50.858 1.00 93.31 247 LYS A O 1
ATOM 2008 N N . GLU A 1 248 ? -23.972 -1.262 50.117 1.00 92.00 248 GLU A N 1
ATOM 2009 C CA . GLU A 1 248 ? -24.518 -1.216 48.753 1.00 92.00 248 GLU A CA 1
ATOM 2010 C C . GLU A 1 248 ? -26.043 -1.374 48.743 1.00 92.00 248 GLU A C 1
ATOM 2012 O O . GLU A 1 248 ? -26.726 -0.596 48.089 1.00 92.00 248 GLU A O 1
ATOM 2017 N N . LEU A 1 249 ? -26.606 -2.290 49.541 1.00 91.06 249 LEU A N 1
ATOM 2018 C CA . LEU A 1 249 ? -28.057 -2.439 49.712 1.00 91.06 249 LEU A CA 1
ATOM 2019 C C . LEU A 1 249 ? -28.706 -1.166 50.272 1.00 91.06 249 LEU A C 1
ATOM 2021 O O . LEU A 1 249 ? -29.736 -0.725 49.767 1.00 91.06 249 LEU A O 1
ATOM 2025 N N . ALA A 1 250 ? -28.100 -0.540 51.284 1.00 89.12 250 ALA A N 1
ATOM 2026 C CA . ALA A 1 250 ? -28.599 0.717 51.845 1.00 89.12 250 ALA A CA 1
ATOM 2027 C C . ALA A 1 250 ? -28.540 1.878 50.833 1.00 89.12 250 ALA A C 1
ATOM 2029 O O . ALA A 1 250 ? -29.378 2.778 50.870 1.00 89.12 250 ALA A O 1
ATOM 2030 N N . ASN A 1 251 ? -27.570 1.837 49.917 1.00 88.12 251 ASN A N 1
ATOM 2031 C CA . ASN A 1 251 ? -27.374 2.833 48.868 1.00 88.12 251 ASN A CA 1
ATOM 2032 C C . ASN A 1 251 ? -28.029 2.448 47.538 1.00 88.12 251 ASN A C 1
ATOM 2034 O O . ASN A 1 251 ? -27.897 3.194 46.569 1.00 88.12 251 ASN A O 1
ATOM 2038 N N . LEU A 1 252 ? -28.748 1.324 47.475 1.00 82.00 252 LEU A N 1
ATOM 2039 C CA . LEU A 1 252 ? -29.105 0.675 46.217 1.00 82.00 252 LEU A CA 1
ATOM 2040 C C . LEU A 1 252 ? -29.893 1.586 45.277 1.00 82.00 252 LEU A C 1
ATOM 2042 O O . LEU A 1 252 ? -29.678 1.533 44.079 1.00 82.00 252 LEU A O 1
ATOM 2046 N N . MET A 1 253 ? -30.715 2.499 45.802 1.00 68.44 253 MET A N 1
ATOM 2047 C CA . MET A 1 253 ? -31.399 3.526 45.001 1.00 68.44 253 MET A CA 1
ATOM 2048 C C . MET A 1 253 ? -30.452 4.446 44.219 1.00 68.44 253 MET A C 1
ATOM 2050 O O . MET A 1 253 ? -30.721 4.795 43.068 1.00 68.44 253 MET A O 1
ATOM 2054 N N . HIS A 1 254 ? -29.344 4.854 44.835 1.00 73.00 254 HIS A N 1
ATOM 2055 C CA . HIS A 1 254 ? -28.315 5.645 44.167 1.00 73.00 254 HIS A CA 1
ATOM 2056 C C . HIS A 1 254 ? -27.475 4.785 43.222 1.00 73.00 254 HIS A C 1
ATOM 2058 O O . HIS A 1 254 ? -26.999 5.294 42.213 1.00 73.00 254 HIS A O 1
ATOM 2064 N N . GLU A 1 255 ? -27.324 3.497 43.522 1.00 66.19 255 GLU A N 1
ATOM 2065 C CA . GLU A 1 255 ? -26.469 2.576 42.773 1.00 66.19 255 GLU A CA 1
ATOM 2066 C C . GLU A 1 255 ? -27.161 1.962 41.543 1.00 66.19 255 GLU A C 1
ATOM 2068 O O . GLU A 1 255 ? -26.534 1.849 40.500 1.00 66.19 255 GLU A O 1
ATOM 2073 N N . ILE A 1 256 ? -28.472 1.688 41.580 1.00 66.75 256 ILE A N 1
ATOM 2074 C CA . ILE A 1 256 ? -29.255 1.246 40.400 1.00 66.75 256 ILE A CA 1
ATOM 2075 C C . ILE A 1 256 ? -29.357 2.338 39.326 1.00 66.75 256 ILE A C 1
ATOM 2077 O O . ILE A 1 256 ? -29.767 2.075 38.199 1.00 66.75 256 ILE A O 1
ATOM 2081 N N . SER A 1 257 ? -28.998 3.573 39.693 1.00 56.84 257 SER A N 1
ATOM 2082 C CA . SER A 1 257 ? -28.880 4.721 38.794 1.00 56.84 257 SER A CA 1
ATOM 2083 C C . SER A 1 257 ? -27.443 4.948 38.304 1.00 56.84 257 SER A C 1
ATOM 2085 O O . SER A 1 257 ? -27.233 5.800 37.440 1.00 56.84 257 SER A O 1
ATOM 2087 N N . LYS A 1 258 ? -26.447 4.238 38.853 1.00 57.47 258 LYS A N 1
ATOM 2088 C CA . LYS A 1 258 ? -25.038 4.373 38.472 1.00 57.47 258 LYS A CA 1
ATOM 2089 C C . LYS A 1 258 ? -24.664 3.376 37.373 1.00 57.47 258 LYS A C 1
ATOM 2091 O O . LYS A 1 258 ? -25.250 2.298 37.289 1.00 57.47 258 LYS A O 1
ATOM 2096 N N . PRO A 1 259 ? -23.683 3.721 36.520 1.00 46.34 259 PRO A N 1
ATOM 2097 C CA . PRO A 1 259 ? -23.214 2.814 35.493 1.00 46.34 259 PRO A CA 1
ATOM 2098 C C . PRO A 1 259 ? -22.528 1.592 36.084 1.00 46.34 259 PRO A C 1
ATOM 2100 O O . PRO A 1 259 ? -21.630 1.721 36.910 1.00 46.34 259 PRO A O 1
ATOM 2103 N N . LEU A 1 260 ? -22.908 0.414 35.597 1.00 48.03 260 LEU A N 1
ATOM 2104 C CA . LEU A 1 260 ? -22.151 -0.804 35.841 1.00 48.03 260 LEU A CA 1
ATOM 2105 C C . LEU A 1 260 ? -20.890 -0.788 34.992 1.00 48.03 260 LEU A C 1
ATOM 2107 O O . LEU A 1 260 ? -20.938 -0.482 33.799 1.00 48.03 260 LEU A O 1
ATOM 2111 N N . HIS A 1 261 ? -19.751 -1.104 35.595 1.00 45.25 261 HIS A N 1
ATOM 2112 C CA . HIS A 1 261 ? -18.512 -1.211 34.851 1.00 45.25 261 HIS A CA 1
ATOM 2113 C C . HIS A 1 261 ? -18.444 -2.560 34.123 1.00 45.25 261 HIS A C 1
ATOM 2115 O O . HIS A 1 261 ? -18.655 -3.616 34.698 1.00 45.25 261 HIS A O 1
ATOM 2121 N N . ALA A 1 262 ? -18.158 -2.440 32.827 1.00 44.19 262 ALA A N 1
ATOM 2122 C CA . ALA A 1 262 ? -17.805 -3.463 31.845 1.00 44.19 262 ALA A CA 1
ATOM 2123 C C . ALA A 1 262 ? -18.815 -4.603 31.634 1.00 44.19 262 ALA A C 1
ATOM 2125 O O . ALA A 1 262 ? -18.931 -5.539 32.417 1.00 44.19 262 ALA A O 1
ATOM 2126 N N . MET A 1 263 ? -19.452 -4.590 30.461 1.00 43.94 263 MET A N 1
ATOM 2127 C CA . MET A 1 263 ? -20.071 -5.791 29.921 1.00 43.94 263 MET A CA 1
ATOM 2128 C C . MET A 1 263 ? -19.787 -5.886 28.421 1.00 43.94 263 MET A C 1
ATOM 2130 O O . MET A 1 263 ? -20.106 -4.978 27.667 1.00 43.94 263 MET A O 1
ATOM 2134 N N . GLN A 1 264 ? -19.184 -6.983 27.975 1.00 43.41 264 GLN A N 1
ATOM 2135 C CA . GLN A 1 264 ? -19.400 -7.496 26.625 1.00 43.41 264 GLN A CA 1
ATOM 2136 C C . GLN A 1 264 ? -20.508 -8.535 26.771 1.00 43.41 264 GLN A C 1
ATOM 2138 O O . GLN A 1 264 ? -20.249 -9.665 27.174 1.00 43.41 264 GLN A O 1
ATOM 2143 N N . VAL A 1 265 ? -21.761 -8.143 26.533 1.00 45.28 265 VAL A N 1
ATOM 2144 C CA . VAL A 1 265 ? -22.846 -9.128 26.460 1.00 45.28 265 VAL A CA 1
ATOM 2145 C C . VAL A 1 265 ? -22.614 -9.883 25.159 1.00 45.28 265 VAL A C 1
ATOM 2147 O O . VAL A 1 265 ? -22.733 -9.294 24.084 1.00 45.28 265 VAL A O 1
ATOM 2150 N N . SER A 1 266 ? -22.225 -11.155 25.247 1.00 45.66 266 SER A N 1
ATOM 2151 C CA . SER A 1 266 ? -22.173 -12.024 24.073 1.00 45.66 266 SER A CA 1
ATOM 2152 C C . SER A 1 266 ? -23.516 -11.941 23.347 1.00 45.66 266 SER A C 1
ATOM 2154 O O . SER A 1 266 ? -24.568 -12.064 23.976 1.00 45.66 266 SER A O 1
ATOM 2156 N N . SER A 1 267 ? -23.498 -11.749 22.027 1.00 48.03 267 SER A N 1
ATOM 2157 C CA . SER A 1 267 ? -24.699 -11.683 21.180 1.00 48.03 267 SER A CA 1
ATOM 2158 C C . SER A 1 267 ? -25.536 -12.970 21.186 1.00 48.03 267 SER A C 1
ATOM 2160 O O . SER A 1 267 ? -26.551 -13.034 20.503 1.00 48.03 267 SER A O 1
ATOM 2162 N N . THR A 1 268 ? -25.103 -13.988 21.930 1.00 51.38 268 THR A N 1
ATOM 2163 C CA . THR A 1 268 ? -25.729 -15.305 22.070 1.00 51.38 268 THR A CA 1
ATOM 2164 C C . THR A 1 268 ? -26.546 -15.477 23.350 1.00 51.38 268 THR A C 1
ATOM 2166 O O . THR A 1 268 ? -27.047 -16.572 23.587 1.00 51.38 268 THR A O 1
ATOM 2169 N N . ILE A 1 269 ? -26.700 -14.447 24.196 1.00 53.47 269 ILE A N 1
ATOM 2170 C CA . ILE A 1 269 ? -27.617 -14.551 25.344 1.00 53.47 269 ILE A CA 1
ATOM 2171 C C . ILE A 1 269 ? -29.058 -14.432 24.837 1.00 53.47 269 ILE A C 1
ATOM 2173 O O . ILE A 1 269 ? -29.680 -13.366 24.829 1.00 53.47 269 ILE A O 1
ATOM 2177 N N . ASP A 1 270 ? -29.564 -15.571 24.379 1.00 49.78 270 ASP A N 1
ATOM 2178 C CA . ASP A 1 270 ? -30.933 -15.777 23.954 1.00 49.78 270 ASP A CA 1
ATOM 2179 C C . ASP A 1 270 ? -31.852 -15.745 25.176 1.00 49.78 270 ASP A C 1
ATOM 2181 O O . ASP A 1 270 ? -32.024 -16.734 25.878 1.00 49.78 270 ASP A O 1
ATOM 2185 N N . ARG A 1 271 ? -32.494 -14.589 25.373 1.00 55.03 271 ARG A N 1
ATOM 2186 C CA . ARG A 1 271 ? -33.664 -14.374 26.244 1.00 55.03 271 ARG A CA 1
ATOM 2187 C C . ARG A 1 271 ? -33.384 -14.475 27.751 1.00 55.03 271 ARG A C 1
ATOM 2189 O O . ARG A 1 271 ? -33.144 -15.533 28.311 1.00 55.03 271 ARG A O 1
ATOM 2196 N N . GLY A 1 272 ? -33.537 -13.345 28.432 1.00 64.44 272 GLY A N 1
ATOM 2197 C CA . GLY A 1 272 ? -33.503 -13.259 29.891 1.00 64.44 272 GLY A CA 1
ATOM 2198 C C . GLY A 1 272 ? -33.246 -11.829 30.342 1.00 64.44 272 GLY A C 1
ATOM 2199 O O . GLY A 1 272 ? -32.737 -11.011 29.572 1.00 64.44 272 GLY A O 1
ATOM 2200 N N . TYR A 1 273 ? -33.603 -11.510 31.584 1.00 78.75 273 TYR A N 1
ATOM 2201 C CA . TYR A 1 273 ? -33.159 -10.254 32.174 1.00 78.75 273 TYR A CA 1
ATOM 2202 C C . TYR A 1 273 ? -31.733 -10.433 32.671 1.00 78.75 273 TYR A C 1
ATOM 2204 O O . TYR A 1 273 ? -31.412 -11.421 33.321 1.00 78.75 273 TYR A O 1
ATOM 2212 N N . VAL A 1 274 ? -30.870 -9.477 32.359 1.00 81.62 274 VAL A N 1
ATOM 2213 C CA . VAL A 1 274 ? -29.471 -9.505 32.781 1.00 81.62 274 VAL A CA 1
ATOM 2214 C C . VAL A 1 274 ? -29.273 -8.434 33.832 1.00 81.62 274 VAL A C 1
ATOM 2216 O O . VAL A 1 274 ? -29.573 -7.267 33.574 1.00 81.62 274 VAL A O 1
ATOM 2219 N N . VAL A 1 275 ? -28.759 -8.843 34.987 1.00 83.06 275 VAL A N 1
ATOM 2220 C CA . VAL A 1 275 ? -28.399 -7.965 36.104 1.00 83.06 275 VAL A CA 1
ATOM 2221 C C . VAL A 1 275 ? -27.003 -8.324 36.593 1.00 83.06 275 VAL A C 1
ATOM 2223 O O . VAL A 1 275 ? -26.535 -9.444 36.405 1.00 83.06 275 VAL A O 1
ATOM 2226 N N . GLY A 1 276 ? -26.292 -7.392 37.209 1.00 82.50 276 GLY A N 1
ATOM 2227 C CA . GLY A 1 276 ? -24.929 -7.664 37.657 1.00 82.50 276 GLY A CA 1
ATOM 2228 C C . GLY A 1 276 ? -24.142 -6.404 37.934 1.00 82.50 276 GLY A C 1
ATOM 2229 O O . GLY A 1 276 ? -24.730 -5.345 38.125 1.00 82.50 276 GLY A O 1
ATOM 2230 N N . GLY A 1 277 ? -22.819 -6.522 37.981 1.00 83.69 277 GLY A N 1
ATOM 2231 C CA . GLY A 1 277 ? -21.930 -5.412 38.308 1.00 83.69 277 GLY A CA 1
ATOM 2232 C C . GLY A 1 277 ? -20.642 -5.825 39.002 1.00 83.69 277 GLY A C 1
ATOM 2233 O O . GLY A 1 277 ? -20.361 -7.009 39.190 1.00 83.69 277 GLY A O 1
ATOM 2234 N N . ASP A 1 278 ? -19.868 -4.832 39.431 1.00 86.81 278 ASP A N 1
ATOM 2235 C CA . ASP A 1 278 ? -18.728 -5.064 40.314 1.00 86.81 278 ASP A CA 1
ATOM 2236 C C . ASP A 1 278 ? -19.186 -5.530 41.701 1.00 86.81 278 ASP A C 1
ATOM 2238 O O . ASP A 1 278 ? -20.267 -5.180 42.178 1.00 86.81 278 ASP A O 1
ATOM 2242 N N . GLN A 1 279 ? -18.339 -6.296 42.388 1.00 88.88 279 GLN A N 1
ATOM 2243 C CA . GLN A 1 279 ? -18.547 -6.607 43.804 1.00 88.88 279 GLN A CA 1
ATOM 2244 C C . GLN A 1 279 ? -18.264 -5.341 44.626 1.00 88.88 279 GLN A C 1
ATOM 2246 O O . GLN A 1 279 ? -17.215 -4.723 44.419 1.00 88.88 279 GLN A O 1
ATOM 2251 N N . PRO A 1 280 ? -19.146 -4.928 45.557 1.00 92.44 280 PRO A N 1
ATOM 2252 C CA . PRO A 1 280 ? -20.218 -5.700 46.200 1.00 92.44 280 PRO A CA 1
ATOM 2253 C C . PRO A 1 280 ? -21.628 -5.455 45.619 1.00 92.44 280 PRO A C 1
ATOM 2255 O O . PRO A 1 280 ? -22.628 -5.902 46.186 1.00 92.44 280 PRO A O 1
ATOM 2258 N N . HIS A 1 281 ? -21.725 -4.665 44.551 1.00 9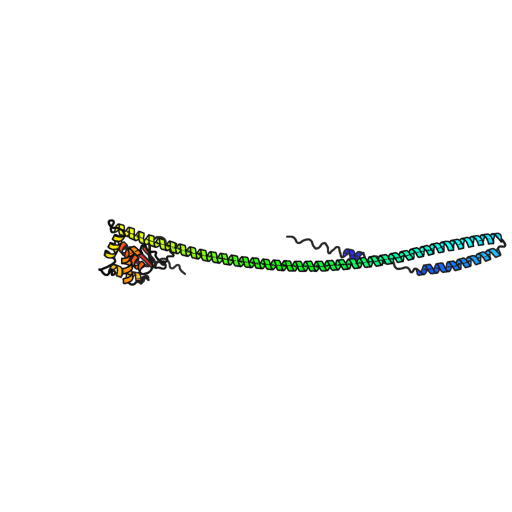0.12 281 HIS A N 1
ATOM 2259 C CA . HIS A 1 281 ? -22.986 -4.189 43.995 1.00 90.12 281 HIS A CA 1
ATOM 2260 C C . HIS A 1 281 ? -23.780 -5.314 43.318 1.00 90.12 281 HIS A C 1
ATOM 2262 O O . HIS A 1 281 ? -24.991 -5.419 43.519 1.00 90.12 281 HIS A O 1
ATOM 2268 N N . ALA A 1 282 ? -23.103 -6.203 42.583 1.00 90.81 282 ALA A N 1
ATOM 2269 C CA . ALA A 1 282 ? -23.736 -7.389 42.006 1.00 90.81 282 ALA A CA 1
ATOM 2270 C C . ALA A 1 282 ? -24.399 -8.268 43.075 1.00 90.81 282 ALA A C 1
ATOM 2272 O O . ALA A 1 282 ? -25.523 -8.726 42.874 1.00 90.81 282 ALA A O 1
ATOM 2273 N N . GLU A 1 283 ? -23.751 -8.465 44.229 1.00 93.56 283 GLU A N 1
ATOM 2274 C CA . GLU A 1 283 ? -24.349 -9.202 45.343 1.00 93.56 283 GLU A CA 1
ATOM 2275 C C . GLU A 1 283 ? -25.583 -8.498 45.904 1.00 93.56 283 GLU A C 1
ATOM 2277 O O . GLU A 1 283 ? -26.595 -9.149 46.158 1.00 93.56 283 GLU A O 1
ATOM 2282 N N . ALA A 1 284 ? -25.529 -7.174 46.070 1.00 93.00 284 ALA A N 1
ATOM 2283 C CA . ALA A 1 284 ? -26.668 -6.397 46.552 1.00 93.00 284 ALA A CA 1
ATOM 2284 C C . ALA A 1 284 ? -27.881 -6.519 45.610 1.00 93.00 284 ALA A C 1
ATOM 2286 O O . ALA A 1 284 ? -28.995 -6.784 46.070 1.00 93.00 284 ALA A O 1
ATOM 2287 N N . LEU A 1 285 ? -27.665 -6.404 44.294 1.00 91.69 285 LEU A N 1
ATOM 2288 C CA . LEU A 1 285 ? -28.708 -6.609 43.285 1.00 91.69 285 LEU A CA 1
ATOM 2289 C C . LEU A 1 285 ? -29.263 -8.032 43.309 1.00 91.69 285 LEU A C 1
ATOM 2291 O O . LEU A 1 285 ? -30.479 -8.215 43.290 1.00 91.69 285 LEU A O 1
ATOM 2295 N N . ALA A 1 286 ? -28.388 -9.036 43.382 1.00 93.94 286 ALA A N 1
ATOM 2296 C CA . ALA A 1 286 ? -28.795 -10.434 43.409 1.00 93.94 286 ALA A CA 1
ATOM 2297 C C . ALA A 1 286 ? -29.662 -10.755 44.631 1.00 93.94 286 ALA A C 1
ATOM 2299 O O . ALA A 1 286 ? -30.688 -11.417 44.502 1.00 93.94 286 ALA A O 1
ATOM 2300 N N . ILE A 1 287 ? -29.296 -10.232 45.805 1.00 95.19 287 ILE A N 1
ATOM 2301 C CA . ILE A 1 287 ? -30.083 -10.363 47.038 1.00 95.19 287 ILE A CA 1
ATOM 2302 C C . ILE A 1 287 ? -31.456 -9.724 46.884 1.00 95.19 287 ILE A C 1
ATOM 2304 O O . ILE A 1 287 ? -32.459 -10.339 47.256 1.00 95.19 287 ILE A O 1
ATOM 2308 N N . MET A 1 288 ? -31.507 -8.510 46.332 1.00 94.38 288 MET A N 1
ATOM 2309 C CA . MET A 1 288 ? -32.771 -7.826 46.100 1.00 94.38 288 MET A CA 1
ATOM 2310 C C . MET A 1 288 ? -33.660 -8.635 45.159 1.00 94.38 288 MET A C 1
ATOM 2312 O O . MET A 1 288 ? -34.800 -8.922 45.503 1.00 94.38 288 MET A O 1
ATOM 2316 N N . ILE A 1 289 ? -33.139 -9.051 44.007 1.00 93.38 289 ILE A N 1
ATOM 2317 C CA . ILE A 1 289 ? -33.912 -9.755 42.979 1.00 93.38 289 ILE A CA 1
ATOM 2318 C C . ILE A 1 289 ? -34.363 -11.126 43.465 1.00 93.38 289 ILE A C 1
ATOM 2320 O O . ILE A 1 289 ? -35.538 -11.452 43.315 1.00 93.38 289 ILE A O 1
ATOM 2324 N N . ALA A 1 290 ? -33.491 -11.884 44.131 1.00 95.00 290 ALA A N 1
ATOM 2325 C CA . ALA A 1 290 ? -33.872 -13.153 44.738 1.00 95.00 290 ALA A CA 1
ATOM 2326 C C . ALA A 1 290 ? -35.017 -12.957 45.743 1.00 95.00 290 ALA A C 1
ATOM 2328 O O . ALA A 1 290 ? -35.968 -13.733 45.756 1.00 95.00 290 ALA A O 1
ATOM 2329 N N . LYS A 1 291 ? -34.981 -11.885 46.552 1.00 96.00 291 LYS A N 1
ATOM 2330 C CA . LYS A 1 291 ? -36.075 -11.581 47.486 1.00 96.00 291 LYS A CA 1
ATOM 2331 C C . LYS A 1 291 ? -37.360 -11.177 46.762 1.00 96.00 291 LYS A C 1
ATOM 2333 O O . LYS A 1 291 ? -38.446 -11.565 47.187 1.00 96.00 291 LYS A O 1
ATOM 2338 N N . LEU A 1 292 ? -37.264 -10.402 45.684 1.00 93.06 292 LEU A N 1
ATOM 2339 C CA . LEU A 1 292 ? -38.418 -10.016 44.863 1.00 93.06 292 LEU A CA 1
ATOM 2340 C C . LEU A 1 292 ? -39.073 -11.237 44.191 1.00 93.06 292 LEU A C 1
ATOM 2342 O O . LEU A 1 292 ? -40.298 -11.305 44.110 1.00 93.06 292 LEU A O 1
ATOM 2346 N N . GLN A 1 293 ? -38.275 -12.215 43.759 1.00 93.69 293 GLN A N 1
ATOM 2347 C CA . GLN A 1 293 ? -38.761 -13.496 43.243 1.00 93.69 293 GLN A CA 1
ATOM 2348 C C . GLN A 1 293 ? -39.403 -14.345 44.356 1.00 93.69 293 GLN A C 1
ATOM 2350 O O . GLN A 1 293 ? -40.537 -14.786 44.201 1.00 93.69 293 GLN A O 1
ATOM 2355 N N . GLU A 1 294 ? -38.746 -14.494 45.516 1.00 94.62 294 GLU A N 1
ATOM 2356 C CA . GLU A 1 294 ? -39.278 -15.243 46.674 1.00 94.62 294 GLU A CA 1
ATOM 2357 C C . GLU A 1 294 ? -40.615 -14.657 47.174 1.00 94.62 294 GLU A C 1
ATOM 2359 O O . GLU A 1 294 ? -41.520 -15.383 47.581 1.00 94.62 294 GLU A O 1
ATOM 2364 N N . THR A 1 295 ? -40.764 -13.329 47.112 1.00 93.25 295 THR A N 1
ATOM 2365 C CA . THR A 1 295 ? -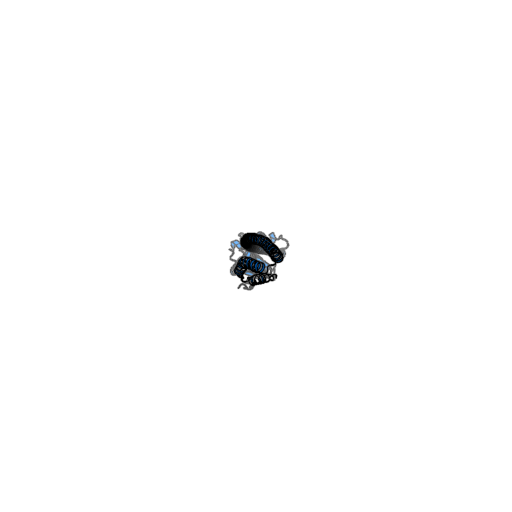41.998 -12.610 47.482 1.00 93.25 295 THR A CA 1
ATOM 2366 C C . THR A 1 295 ? -43.041 -12.558 46.368 1.00 93.25 295 THR A C 1
ATOM 2368 O O . THR A 1 295 ? -44.069 -11.906 46.542 1.00 93.25 295 THR A O 1
ATOM 2371 N N . LYS A 1 296 ? -42.813 -13.257 45.247 1.00 93.88 296 LYS A N 1
ATOM 2372 C CA . LYS A 1 296 ? -43.748 -13.359 44.114 1.00 93.88 296 LYS A CA 1
ATOM 2373 C C . LYS A 1 296 ? -44.061 -12.030 43.422 1.00 93.88 296 LYS A C 1
ATOM 2375 O O . LYS A 1 296 ? -45.058 -11.890 42.719 1.00 93.88 296 LYS A O 1
ATOM 2380 N N . LEU A 1 297 ? -43.193 -11.034 43.585 1.00 89.88 297 LEU A N 1
ATOM 2381 C CA . LEU A 1 297 ? -43.315 -9.752 42.889 1.00 89.88 297 LEU A CA 1
ATOM 2382 C C . LEU A 1 297 ? -42.792 -9.849 41.451 1.00 89.88 297 LEU A C 1
ATOM 2384 O O . LEU A 1 297 ? -43.233 -9.104 40.573 1.00 89.88 297 LEU A O 1
ATOM 2388 N N . VAL A 1 298 ? -41.875 -10.786 41.206 1.00 87.62 298 VAL A N 1
ATOM 2389 C CA . VAL A 1 298 ? -41.210 -11.042 39.923 1.00 87.62 298 VAL A CA 1
ATOM 2390 C C . VAL A 1 298 ? -41.196 -12.561 39.687 1.00 87.62 298 VAL A C 1
ATOM 2392 O O . VAL A 1 298 ? -40.185 -13.214 39.901 1.00 87.62 298 VAL A O 1
ATOM 2395 N N . GLU A 1 299 ? -42.338 -13.149 39.322 1.00 86.81 299 GLU A N 1
ATOM 2396 C CA . GLU A 1 299 ? -42.467 -14.605 39.111 1.00 86.81 299 GLU A CA 1
ATOM 2397 C C . GLU A 1 299 ? -42.043 -15.045 37.703 1.00 86.81 299 GLU A C 1
ATOM 2399 O O . GLU A 1 299 ? -42.256 -14.313 36.732 1.00 86.81 299 GLU A O 1
ATOM 2404 N N . GLY A 1 300 ? -41.492 -16.262 37.588 1.00 85.50 300 GLY A N 1
ATOM 2405 C CA . GLY A 1 300 ? -41.256 -16.931 36.302 1.00 85.50 300 GLY A CA 1
ATOM 2406 C C . GLY A 1 300 ? -40.233 -16.240 35.398 1.00 85.50 300 GLY A C 1
ATOM 2407 O O . GLY A 1 300 ? -40.220 -16.463 34.187 1.00 85.50 300 GLY A O 1
ATOM 2408 N N . LEU A 1 301 ? -39.406 -15.366 35.973 1.00 88.25 301 LEU A N 1
ATOM 2409 C CA . LEU A 1 301 ? -38.386 -14.612 35.261 1.00 88.25 301 LEU A CA 1
ATOM 2410 C C . LEU A 1 301 ? -37.006 -15.135 35.615 1.00 88.25 301 LEU A C 1
ATOM 2412 O O . LEU A 1 301 ? -36.562 -15.014 36.755 1.00 88.25 301 LEU A O 1
ATOM 2416 N N . ASP A 1 302 ? -36.315 -15.637 34.600 1.00 90.31 302 ASP A N 1
ATOM 2417 C CA . ASP A 1 302 ? -34.908 -15.985 34.700 1.00 90.31 302 ASP A CA 1
ATOM 2418 C C . ASP A 1 302 ? -34.069 -14.721 34.635 1.00 90.31 302 ASP A C 1
ATOM 2420 O O . ASP A 1 302 ? -34.082 -13.985 33.637 1.00 90.31 302 ASP A O 1
ATOM 2424 N N . VAL A 1 303 ? -33.337 -14.474 35.717 1.00 90.94 303 VAL A N 1
ATOM 2425 C CA . VAL A 1 303 ? -32.446 -13.328 35.808 1.00 90.94 303 VAL A CA 1
ATOM 2426 C C . VAL A 1 303 ? -31.005 -13.813 35.835 1.00 90.94 303 VAL A C 1
ATOM 2428 O O . VAL A 1 303 ? -30.549 -14.424 36.797 1.00 90.94 303 VAL A O 1
ATOM 2431 N N . LEU A 1 304 ? -30.273 -13.546 34.761 1.00 91.44 304 LEU A N 1
ATOM 2432 C CA . LEU A 1 304 ? -28.864 -13.891 34.634 1.00 91.44 304 LEU A CA 1
ATOM 2433 C C . LEU A 1 304 ? -28.029 -12.910 35.455 1.00 91.44 304 LEU A C 1
ATOM 2435 O O . LEU A 1 304 ? -28.079 -11.704 35.203 1.00 91.44 304 LEU A O 1
ATOM 2439 N N . LEU A 1 305 ? -27.246 -13.427 36.403 1.00 91.12 305 LEU A N 1
ATOM 2440 C CA . LEU A 1 305 ? -26.325 -12.633 37.206 1.00 91.12 305 LEU A CA 1
ATOM 2441 C C . LEU A 1 305 ? -24.929 -12.640 36.577 1.00 91.12 305 LEU A C 1
ATOM 2443 O O . LEU A 1 305 ? -24.312 -13.699 36.404 1.00 91.12 305 LEU A O 1
ATOM 2447 N N . VAL A 1 306 ? -24.418 -11.450 36.263 1.00 88.75 306 VAL A N 1
ATOM 2448 C CA . VAL A 1 306 ? -23.070 -11.257 35.711 1.00 88.75 306 VAL A CA 1
ATOM 2449 C C . VAL A 1 306 ? -22.126 -10.558 36.684 1.00 88.75 306 VAL A C 1
ATOM 2451 O O . VAL A 1 306 ? -22.541 -9.741 37.506 1.00 88.75 306 VAL A O 1
ATOM 2454 N N . ASP A 1 307 ? -20.840 -10.888 36.592 1.00 86.06 307 ASP A N 1
ATOM 2455 C CA . ASP A 1 307 ? -19.787 -10.196 37.339 1.00 86.06 307 ASP A CA 1
ATOM 2456 C C . ASP A 1 307 ? -19.367 -8.870 36.673 1.00 86.06 307 ASP A C 1
ATOM 2458 O O . ASP A 1 307 ? -19.835 -8.525 35.589 1.00 86.06 307 ASP A O 1
ATOM 2462 N N . GLY A 1 308 ? -18.439 -8.137 37.299 1.00 79.50 308 GLY A N 1
ATOM 2463 C CA . GLY A 1 308 ? -17.884 -6.876 36.780 1.00 79.50 308 GLY A CA 1
ATOM 2464 C C . GLY A 1 308 ? -17.039 -7.012 35.508 1.00 79.50 308 GLY A C 1
ATOM 2465 O O . GLY A 1 308 ? -16.470 -6.042 35.020 1.00 79.50 308 GLY A O 1
ATOM 2466 N N . ARG A 1 309 ? -16.903 -8.229 34.968 1.00 79.62 309 ARG A N 1
ATOM 2467 C CA . ARG A 1 309 ? -16.318 -8.490 33.645 1.00 79.62 309 ARG A CA 1
ATOM 2468 C C . ARG A 1 309 ? -17.391 -8.841 32.614 1.00 79.62 309 ARG A C 1
ATOM 2470 O O . ARG A 1 309 ? -17.059 -9.129 31.467 1.00 79.62 309 ARG A O 1
ATOM 2477 N N . GLY A 1 310 ? -18.659 -8.859 33.018 1.00 77.44 310 GLY A N 1
ATOM 2478 C CA . GLY A 1 310 ? -19.786 -9.267 32.198 1.00 77.44 310 GLY A CA 1
ATOM 2479 C C . GLY A 1 310 ? -19.933 -10.770 32.003 1.00 77.44 310 GLY A C 1
ATOM 2480 O O . GLY A 1 310 ? -20.762 -11.190 31.196 1.00 77.44 310 GLY A O 1
ATOM 2481 N N . LYS A 1 311 ? -19.165 -11.598 32.723 1.00 84.69 311 LYS A N 1
ATOM 2482 C CA . LYS A 1 311 ? -19.298 -13.053 32.638 1.00 84.69 311 LYS A CA 1
ATOM 2483 C C . LYS A 1 311 ? -20.496 -13.494 33.470 1.00 84.69 311 LYS A C 1
ATOM 2485 O O . LYS A 1 311 ? -20.566 -13.188 34.660 1.00 84.69 311 LYS A O 1
ATOM 2490 N N . CYS A 1 312 ? -21.416 -14.244 32.863 1.00 88.69 312 CYS A N 1
ATOM 2491 C CA . CYS A 1 312 ? -22.515 -14.857 33.602 1.00 88.69 312 CYS A CA 1
ATOM 2492 C C . CYS A 1 312 ? -21.982 -15.929 34.554 1.00 88.69 312 CYS A C 1
ATOM 2494 O O . CYS A 1 312 ? -21.178 -16.783 34.171 1.00 88.69 312 CYS A O 1
ATOM 2496 N N . ARG A 1 313 ? -22.388 -15.836 35.820 1.00 92.50 313 ARG A N 1
ATOM 2497 C CA . ARG A 1 313 ? -21.920 -16.710 36.902 1.00 92.50 313 ARG A CA 1
ATOM 2498 C C . ARG A 1 313 ? -23.021 -17.633 37.402 1.00 92.50 313 ARG A C 1
ATOM 2500 O O . ARG A 1 313 ? -22.753 -18.796 37.692 1.00 92.50 313 ARG A O 1
ATOM 2507 N N . CYS A 1 314 ? -24.243 -17.126 37.486 1.00 93.75 314 CYS A N 1
ATOM 2508 C CA . CYS A 1 314 ? -25.404 -17.876 37.943 1.00 93.75 314 CYS A CA 1
ATOM 2509 C C . CYS A 1 314 ? -26.703 -17.283 37.386 1.00 93.75 314 CYS A C 1
ATOM 2511 O O . CYS A 1 314 ? -26.711 -16.204 36.791 1.00 93.75 314 CYS A O 1
ATOM 2513 N N . VAL A 1 315 ? -27.797 -18.012 37.581 1.00 94.62 315 VAL A N 1
ATOM 2514 C CA . VAL A 1 315 ? -29.163 -17.604 37.242 1.00 94.62 315 VAL A CA 1
ATOM 2515 C C . VAL A 1 315 ? -29.974 -17.523 38.526 1.00 94.62 315 VAL A C 1
ATOM 2517 O O . VAL A 1 315 ? -29.915 -18.436 39.346 1.00 94.62 315 VAL A O 1
ATOM 2520 N N . LEU A 1 316 ? -30.727 -16.443 38.695 1.00 94.25 316 LEU A N 1
ATOM 2521 C CA . LEU A 1 316 ? -31.719 -16.290 39.750 1.00 94.25 316 LEU A CA 1
ATOM 2522 C C . LEU A 1 316 ? -33.079 -16.693 39.184 1.00 94.25 316 LEU A C 1
ATOM 2524 O O . LEU A 1 316 ? -33.566 -16.061 38.240 1.00 94.25 316 LEU A O 1
ATOM 2528 N N . ARG A 1 317 ? -33.679 -17.741 39.744 1.00 94.25 317 ARG A N 1
ATOM 2529 C CA . ARG A 1 317 ? -34.986 -18.262 39.329 1.00 94.25 317 ARG A CA 1
ATOM 2530 C C . ARG A 1 317 ? -35.806 -18.564 40.573 1.00 94.25 317 ARG A C 1
ATOM 2532 O O . ARG A 1 317 ? -35.370 -19.339 41.415 1.00 94.25 317 ARG A O 1
ATOM 2539 N N . ASP A 1 318 ? -36.968 -17.927 40.686 1.00 92.88 318 ASP A N 1
ATOM 2540 C CA . ASP A 1 318 ? -37.923 -18.134 41.785 1.00 92.88 318 ASP A CA 1
ATOM 2541 C C . ASP A 1 318 ? -37.303 -18.003 43.197 1.00 92.88 318 ASP A C 1
ATOM 2543 O O . ASP A 1 318 ? -37.735 -18.642 44.154 1.00 92.88 318 ASP A O 1
ATOM 2547 N N . GLY A 1 319 ? -36.280 -17.149 43.340 1.00 91.44 319 GLY A N 1
ATOM 2548 C CA . GLY A 1 319 ? -35.566 -16.910 44.598 1.00 91.44 319 GLY A CA 1
ATOM 2549 C C . GLY A 1 319 ? -34.384 -17.850 44.851 1.00 91.44 319 GLY A C 1
ATOM 2550 O O . GLY A 1 319 ? -33.658 -17.664 45.830 1.00 91.44 319 GLY A O 1
ATOM 2551 N N . GLU A 1 320 ? -34.146 -18.822 43.971 1.00 94.56 320 GLU A N 1
ATOM 2552 C CA . GLU A 1 320 ? -33.005 -19.735 44.028 1.00 94.56 320 GLU A CA 1
ATOM 2553 C C . GLU A 1 320 ? -31.846 -19.264 43.143 1.00 94.56 320 GLU A C 1
ATOM 2555 O O . GLU A 1 320 ? -32.043 -18.628 42.106 1.00 94.56 320 GLU A O 1
ATOM 2560 N N . ILE A 1 321 ? -30.617 -19.604 43.548 1.00 95.94 321 ILE A N 1
ATOM 2561 C CA . ILE A 1 321 ? -29.390 -19.302 42.801 1.00 95.94 321 ILE A CA 1
ATOM 2562 C C . ILE A 1 321 ? -28.886 -20.586 42.150 1.00 95.94 321 ILE A C 1
ATOM 2564 O O . ILE A 1 321 ? -28.377 -21.482 42.825 1.00 95.94 321 ILE A O 1
ATOM 2568 N N . LEU A 1 322 ? -29.011 -20.660 40.832 1.00 95.38 322 LEU A N 1
ATOM 2569 C CA . LEU A 1 322 ? -28.666 -21.828 40.031 1.00 95.38 322 LEU A CA 1
ATOM 2570 C C . LEU A 1 322 ? -27.368 -21.589 39.258 1.00 95.38 322 LEU A C 1
ATOM 2572 O O . LEU A 1 322 ? -27.079 -20.473 38.825 1.00 95.38 322 LEU A O 1
ATOM 2576 N N . ALA A 1 323 ? -26.582 -22.645 39.045 1.00 93.31 323 ALA A N 1
ATOM 2577 C CA . ALA A 1 323 ? -25.411 -22.564 38.179 1.00 93.31 323 ALA A CA 1
ATOM 2578 C C . ALA A 1 323 ? -25.830 -22.247 36.739 1.00 93.31 323 ALA A C 1
ATOM 2580 O O . ALA A 1 323 ? -26.752 -22.861 36.203 1.00 93.31 323 ALA A O 1
ATOM 2581 N N . TYR A 1 324 ? -25.138 -21.299 36.105 1.00 88.81 324 TYR A N 1
ATOM 2582 C CA . TYR A 1 324 ? -25.355 -21.015 34.693 1.00 88.81 324 TYR A CA 1
ATOM 2583 C C . TYR A 1 324 ? -24.681 -22.103 33.851 1.00 88.81 324 TYR A C 1
ATOM 2585 O O . TYR A 1 324 ? -23.459 -22.232 33.864 1.00 88.81 324 TYR A O 1
ATOM 2593 N N . SER A 1 325 ? -25.478 -22.895 33.134 1.00 80.56 325 SER A N 1
ATOM 2594 C CA . SER A 1 325 ? -25.004 -23.994 32.283 1.00 80.56 325 SER A CA 1
ATOM 2595 C C . SER A 1 325 ? -24.702 -23.563 30.844 1.00 80.56 325 SER A C 1
ATOM 2597 O O . SER A 1 325 ? -24.623 -24.419 29.967 1.00 80.56 325 SER A O 1
ATOM 2599 N N . GLY A 1 326 ? -24.586 -22.256 30.577 1.00 68.19 326 GLY A N 1
ATOM 2600 C CA . GLY A 1 326 ? -24.291 -21.741 29.243 1.00 68.19 326 GLY A CA 1
ATOM 2601 C C . GLY A 1 326 ? -22.886 -22.138 28.810 1.00 68.19 326 GLY A C 1
ATOM 2602 O O . GLY A 1 326 ? -21.909 -21.536 29.245 1.00 68.19 326 GLY A O 1
ATOM 2603 N N . GLU A 1 327 ? -22.860 -23.206 28.019 1.00 52.34 327 GLU A N 1
ATOM 2604 C CA . GLU A 1 327 ? -21.819 -23.745 27.149 1.00 52.34 327 GLU A CA 1
ATOM 2605 C C . GLU A 1 327 ? -20.408 -23.184 27.361 1.00 52.34 327 GLU A C 1
ATOM 2607 O O . GLU A 1 327 ? -20.063 -22.072 26.966 1.00 52.34 327 GLU A O 1
ATOM 2612 N N . SER A 1 328 ? -19.556 -24.040 27.920 1.00 47.00 328 SER A N 1
ATOM 2613 C CA . SER A 1 328 ? -18.101 -23.997 27.802 1.00 47.00 328 SER A CA 1
ATOM 2614 C C . SER A 1 328 ? -17.669 -24.191 26.339 1.00 47.00 328 SER A C 1
ATOM 2616 O O . SER A 1 328 ? -17.085 -25.214 25.995 1.00 47.00 328 SER A O 1
ATOM 2618 N N . GLY A 1 329 ? -18.020 -23.241 25.474 1.00 48.22 329 GLY A N 1
ATOM 2619 C CA . GLY A 1 329 ? -17.629 -23.182 24.065 1.00 48.22 329 GLY A CA 1
ATOM 2620 C C . GLY A 1 329 ? -16.365 -22.356 23.816 1.00 48.22 329 GLY A C 1
ATOM 2621 O O . GLY A 1 329 ? -16.196 -21.861 22.710 1.00 48.22 329 GLY A O 1
ATOM 2622 N N . ASP A 1 330 ? -15.517 -22.188 24.833 1.00 43.59 330 ASP A N 1
ATOM 2623 C CA . ASP A 1 330 ? -14.180 -21.602 24.700 1.00 43.59 330 ASP A CA 1
ATOM 2624 C C . ASP A 1 330 ? -13.133 -22.725 24.851 1.00 43.59 330 ASP A C 1
ATOM 2626 O O . ASP A 1 330 ? -12.545 -22.905 25.923 1.00 43.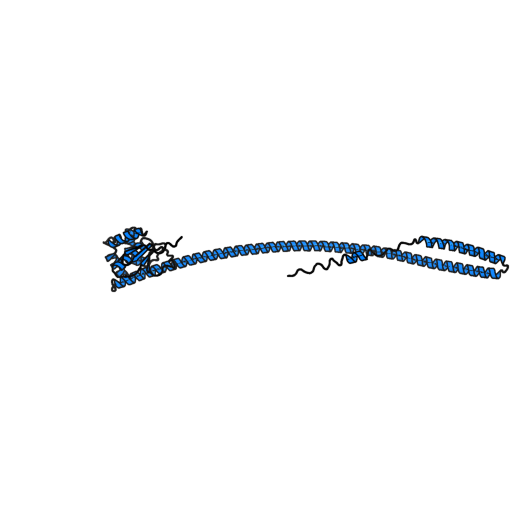59 330 ASP A O 1
ATOM 2630 N N . GLU A 1 331 ? -12.952 -23.500 23.776 1.00 35.75 331 GLU A N 1
ATOM 2631 C CA . GLU A 1 331 ? -11.642 -24.041 23.366 1.00 35.75 331 GLU A CA 1
ATOM 2632 C C . GLU A 1 331 ? -11.126 -23.240 22.167 1.00 35.75 331 GLU A C 1
ATOM 2634 O O . GLU A 1 331 ? -11.929 -22.992 21.235 1.00 35.75 331 GLU A O 1
#

Solvent-accessible surface area (backbone atoms only — not comparable to full-atom values): 18234 Å² total; per-residue (Å²): 142,90,88,85,89,74,79,77,68,72,69,61,64,62,61,61,63,62,63,72,75,70,67,80,75,78,78,81,71,72,72,76,66,62,61,65,60,56,64,48,49,62,56,49,53,53,49,50,53,53,52,53,52,55,57,31,71,72,63,80,45,67,70,61,33,53,53,53,53,50,52,51,52,50,51,52,50,50,53,51,50,52,49,51,54,49,51,56,48,48,54,53,51,53,50,52,53,52,53,53,51,50,52,52,51,51,54,51,50,55,51,50,56,51,49,54,53,50,54,49,52,54,50,52,52,51,50,52,53,52,52,54,50,50,54,51,51,56,51,49,55,51,51,52,51,53,52,51,53,51,50,54,50,50,53,53,50,53,50,54,52,49,55,52,51,51,52,50,51,52,49,51,51,26,54,52,38,19,54,52,37,28,54,43,44,38,51,55,51,52,55,28,34,50,66,72,43,72,88,51,55,70,70,56,32,49,51,50,48,38,58,70,61,40,28,38,73,98,80,49,38,58,15,73,64,37,49,53,49,50,59,56,40,41,80,55,72,48,76,52,53,64,71,53,23,26,51,36,47,76,41,33,79,66,50,50,73,39,83,42,55,51,18,64,71,62,95,76,74,78,81,68,49,50,39,53,16,41,81,30,46,21,57,25,51,49,44,50,50,26,50,37,17,61,68,61,52,45,65,90,49,55,31,38,35,21,40,42,71,31,49,75,42,27,30,36,45,67,42,41,85,39,80,56,81,79,69,93,77,82,124